Protein AF-A0A813EGI5-F1 (afdb_monomer)

Nearest PDB structures (foldseek):
  3bw6-assembly1_A  TM=6.757E-01  e=5.686E-03  Saccharomyces cerevisiae
  3kyq-assembly1_A  TM=6.757E-01  e=5.686E-03  Rattus norvegicus
  7f8m-assembly3_F  TM=5.489E-01  e=3.783E-03  Candidatus Thorarchaeota archaeon SMTZ1-45
  6j74-assembly1_C  TM=6.033E-01  e=1.621E-02  Homo sapiens
  5y3a-assembly1_B  TM=4.986E-01  e=7.799E-02  Homo sapiens

Radius of gyration: 18.9 Å; Cα contacts (8 Å, |Δi|>4): 254; chains: 1; bounding box: 54×44×42 Å

Organism: Polarella glacialis (NCBI:txid89957)

Structure (mmCIF, N/CA/C/O backbone):
data_AF-A0A813EGI5-F1
#
_entry.id   AF-A0A813EGI5-F1
#
loop_
_atom_site.group_PDB
_atom_site.id
_atom_site.type_symbol
_atom_site.label_atom_id
_atom_site.label_alt_id
_atom_site.label_comp_id
_atom_site.label_asym_id
_atom_site.label_entity_id
_atom_site.label_seq_id
_atom_site.pdbx_PDB_ins_code
_atom_site.Cartn_x
_atom_site.Cartn_y
_atom_site.Cartn_z
_atom_site.occupancy
_atom_site.B_iso_or_equiv
_atom_site.auth_seq_id
_atom_site.auth_comp_id
_atom_site.auth_asym_id
_atom_site.auth_atom_id
_atom_site.pdbx_PDB_model_num
ATOM 1 N N . ALA A 1 1 ? 28.626 -18.514 0.055 1.00 43.34 1 ALA A N 1
ATOM 2 C CA . ALA A 1 1 ? 27.886 -17.264 -0.204 1.00 43.34 1 ALA A CA 1
ATOM 3 C C . ALA A 1 1 ? 28.792 -16.260 -0.932 1.00 43.34 1 ALA A C 1
ATOM 5 O O . ALA A 1 1 ? 29.051 -15.196 -0.397 1.00 43.34 1 ALA A O 1
ATOM 6 N N . SER A 1 2 ? 29.312 -16.630 -2.115 1.00 41.38 2 SER A N 1
ATOM 7 C CA . SER A 1 2 ? 30.273 -15.810 -2.892 1.00 41.38 2 SER A CA 1
ATOM 8 C C . SER A 1 2 ? 29.750 -15.455 -4.291 1.00 41.38 2 SER A C 1
ATOM 10 O O . SER A 1 2 ? 29.970 -14.349 -4.748 1.00 41.38 2 SER A O 1
ATOM 12 N N . ALA A 1 3 ? 28.938 -16.324 -4.907 1.00 40.94 3 ALA A N 1
ATOM 13 C CA . ALA A 1 3 ? 28.498 -16.155 -6.297 1.00 40.94 3 ALA A CA 1
ATOM 14 C C . ALA A 1 3 ? 27.645 -14.897 -6.572 1.00 40.94 3 ALA A C 1
ATOM 16 O O . ALA A 1 3 ? 27.717 -14.336 -7.654 1.00 40.94 3 ALA A O 1
ATOM 17 N N . ALA A 1 4 ? 26.870 -14.419 -5.591 1.00 39.50 4 ALA A N 1
ATOM 18 C CA . ALA A 1 4 ? 26.041 -13.221 -5.761 1.00 39.50 4 ALA A CA 1
ATOM 19 C C . ALA A 1 4 ? 26.853 -11.911 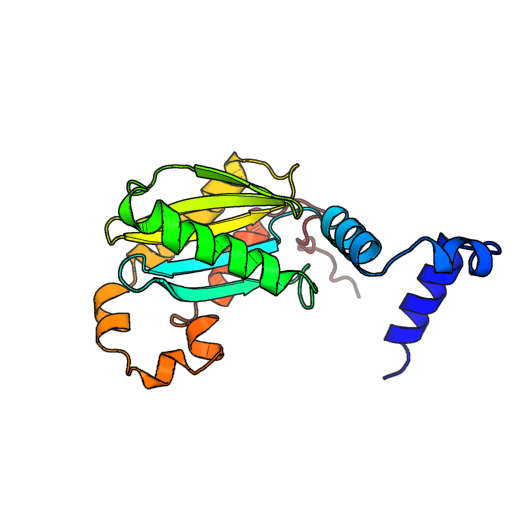-5.742 1.00 39.50 4 ALA A C 1
ATOM 21 O O . ALA A 1 4 ? 26.376 -10.894 -6.231 1.00 39.50 4 ALA A O 1
ATOM 22 N N . PHE A 1 5 ? 28.058 -11.925 -5.162 1.00 38.66 5 PHE A N 1
ATOM 23 C CA . PHE A 1 5 ? 28.966 -10.777 -5.203 1.00 38.66 5 PHE A CA 1
ATOM 24 C C . PHE A 1 5 ? 29.768 -10.767 -6.508 1.00 38.66 5 PHE A C 1
ATOM 26 O O . PHE A 1 5 ? 29.942 -9.699 -7.086 1.00 38.66 5 PHE A O 1
ATOM 33 N N . ASP A 1 6 ? 30.134 -11.950 -7.011 1.00 40.53 6 ASP A N 1
ATOM 34 C CA . ASP A 1 6 ? 30.841 -12.115 -8.285 1.00 40.53 6 ASP A CA 1
ATOM 35 C C . ASP A 1 6 ? 29.974 -11.647 -9.478 1.00 40.53 6 ASP A C 1
ATOM 37 O O . ASP A 1 6 ? 30.458 -10.934 -10.351 1.00 40.53 6 ASP A O 1
ATOM 41 N N . GLU A 1 7 ? 28.662 -11.933 -9.475 1.00 52.59 7 GLU A N 1
ATOM 42 C CA . GLU A 1 7 ? 27.731 -11.465 -10.525 1.00 52.59 7 GLU A CA 1
ATOM 43 C C . GLU A 1 7 ? 27.528 -9.939 -10.532 1.00 52.59 7 GLU A C 1
ATOM 45 O O . GLU A 1 7 ? 27.313 -9.335 -11.585 1.00 52.59 7 GLU A O 1
ATOM 50 N N . ILE A 1 8 ? 27.606 -9.294 -9.364 1.00 48.12 8 ILE A N 1
ATOM 51 C CA . ILE A 1 8 ? 27.521 -7.830 -9.252 1.00 48.12 8 ILE A CA 1
ATOM 52 C C . ILE A 1 8 ? 28.834 -7.191 -9.719 1.00 48.12 8 ILE A C 1
ATOM 54 O O . ILE A 1 8 ? 28.810 -6.142 -10.365 1.00 48.12 8 ILE A O 1
ATOM 58 N N . GLU A 1 9 ? 29.971 -7.815 -9.413 1.00 47.50 9 GLU A N 1
ATOM 59 C CA . GLU A 1 9 ? 31.294 -7.324 -9.795 1.00 47.50 9 GLU A CA 1
ATOM 60 C C . GLU A 1 9 ? 31.533 -7.450 -11.310 1.00 47.50 9 GLU A C 1
ATOM 62 O O . GLU A 1 9 ? 31.992 -6.483 -11.926 1.00 47.50 9 GLU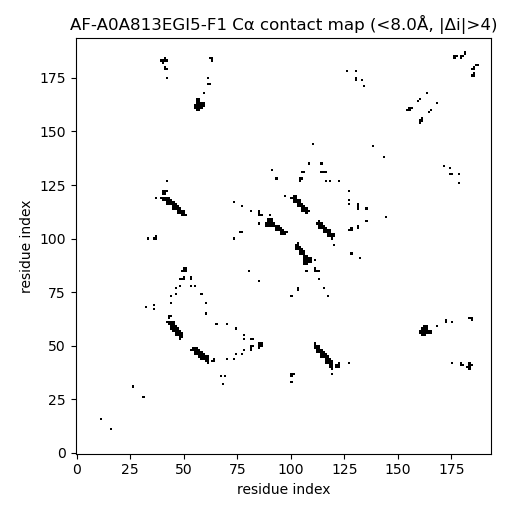 A O 1
ATOM 67 N N . ASP A 1 10 ? 31.101 -8.554 -11.930 1.00 51.28 10 ASP A N 1
ATOM 68 C CA . ASP A 1 10 ? 31.132 -8.743 -13.388 1.00 51.28 10 ASP A CA 1
ATOM 69 C C . ASP A 1 10 ? 30.218 -7.745 -14.116 1.00 51.28 10 ASP A C 1
ATOM 71 O O . ASP A 1 10 ? 30.629 -7.136 -15.106 1.00 51.28 10 ASP A O 1
ATOM 75 N N . TRP A 1 11 ? 29.016 -7.475 -13.590 1.00 57.94 11 TRP A N 1
ATOM 76 C CA . TRP A 1 11 ? 28.129 -6.456 -14.162 1.00 57.94 11 TRP A CA 1
ATOM 77 C C . TRP A 1 11 ? 28.710 -5.038 -14.040 1.00 57.94 11 TRP A C 1
ATOM 79 O O . TRP A 1 11 ? 28.604 -4.229 -14.965 1.00 57.94 11 TRP A O 1
ATOM 89 N N . MET A 1 12 ? 29.369 -4.713 -12.922 1.00 45.00 12 MET A N 1
ATOM 90 C CA . MET A 1 12 ? 30.030 -3.414 -12.756 1.00 45.00 12 MET A CA 1
ATOM 91 C C . MET A 1 12 ? 31.242 -3.242 -13.682 1.00 45.00 12 MET A C 1
ATOM 93 O O . MET A 1 12 ? 31.475 -2.137 -14.178 1.00 45.00 12 MET A O 1
ATOM 97 N N . LEU A 1 13 ? 31.992 -4.313 -13.947 1.00 55.41 13 LEU A N 1
ATOM 98 C CA . LEU A 1 13 ? 33.079 -4.328 -14.930 1.00 55.41 13 LEU A CA 1
ATOM 99 C C . LEU A 1 13 ? 32.556 -4.135 -16.360 1.00 55.41 13 LEU A C 1
ATOM 101 O O . LEU A 1 13 ? 33.142 -3.365 -17.124 1.00 55.41 13 LEU A O 1
ATOM 105 N N . GLU A 1 14 ? 31.428 -4.764 -16.694 1.00 58.97 14 GLU A N 1
ATOM 106 C CA . GLU A 1 14 ? 30.797 -4.680 -18.014 1.00 58.97 14 GLU A CA 1
ATOM 107 C C . GLU A 1 14 ? 30.205 -3.285 -18.301 1.00 58.97 14 GLU A C 1
ATOM 109 O O . GLU A 1 14 ? 30.308 -2.781 -19.420 1.00 58.97 14 GLU A O 1
ATOM 114 N N . VAL A 1 15 ? 29.632 -2.619 -17.290 1.00 54.69 15 VAL A N 1
ATOM 115 C CA . VAL A 1 15 ? 28.983 -1.304 -17.451 1.00 54.69 15 VAL A CA 1
ATOM 116 C C . VAL A 1 15 ? 29.973 -0.133 -17.430 1.00 54.69 15 VAL A C 1
ATOM 118 O O . VAL A 1 15 ? 29.728 0.873 -18.101 1.00 54.69 15 VAL A O 1
ATOM 121 N N . PHE A 1 16 ? 31.077 -0.226 -16.678 1.00 51.41 16 PHE A N 1
ATOM 122 C CA . PHE A 1 16 ? 31.948 0.933 -16.422 1.00 51.41 16 PHE A CA 1
ATOM 123 C C . PHE A 1 16 ? 33.372 0.840 -16.993 1.00 51.41 16 PHE A C 1
ATOM 125 O O . PHE A 1 16 ? 34.026 1.883 -17.092 1.00 51.41 16 PHE A O 1
ATOM 132 N N . GLY A 1 17 ? 33.838 -0.338 -17.432 1.00 61.91 17 GLY A N 1
ATOM 133 C CA . GLY A 1 17 ? 35.121 -0.514 -18.132 1.00 61.91 17 GLY A CA 1
ATOM 134 C C . GLY A 1 17 ? 36.329 0.208 -17.500 1.00 61.91 17 GLY A C 1
ATOM 135 O O . GLY A 1 17 ? 36.356 0.508 -16.305 1.00 61.91 17 GLY A O 1
ATOM 136 N N . GLU A 1 18 ? 37.342 0.534 -18.314 1.00 50.81 18 GLU A N 1
ATOM 137 C CA . GLU A 1 18 ? 38.615 1.167 -17.895 1.00 50.81 18 GLU A CA 1
ATOM 138 C C . GLU A 1 18 ? 38.476 2.578 -17.268 1.00 50.81 18 GLU A C 1
ATOM 140 O O . GLU A 1 18 ? 39.468 3.164 -16.840 1.00 50.81 18 GLU A O 1
ATOM 145 N N . ASN A 1 19 ? 37.259 3.125 -17.153 1.00 51.12 19 ASN A N 1
ATOM 146 C CA . ASN A 1 19 ? 36.987 4.444 -16.563 1.00 51.12 19 ASN A CA 1
ATOM 147 C C . ASN A 1 19 ? 36.486 4.390 -15.108 1.00 51.12 19 ASN A C 1
ATOM 149 O O . ASN A 1 19 ? 36.085 5.421 -14.556 1.00 51.12 19 ASN A O 1
ATOM 153 N N . ARG A 1 20 ? 36.532 3.213 -14.467 1.00 50.22 20 ARG A N 1
ATOM 154 C CA . ARG A 1 20 ? 36.096 2.986 -13.077 1.00 50.22 20 ARG A CA 1
ATOM 155 C C . ARG A 1 20 ? 36.661 4.016 -12.093 1.00 50.22 20 ARG A C 1
ATOM 157 O O . ARG A 1 20 ? 35.912 4.612 -11.321 1.00 50.22 20 ARG A O 1
ATOM 164 N N . ASP A 1 21 ? 37.963 4.280 -12.174 1.00 51.72 21 ASP A N 1
ATOM 165 C CA . ASP A 1 21 ? 38.672 5.134 -11.212 1.00 51.72 21 ASP A CA 1
ATOM 166 C C . ASP A 1 21 ? 38.433 6.641 -11.441 1.00 51.72 21 ASP A C 1
ATOM 168 O O . ASP A 1 21 ? 38.655 7.448 -10.539 1.00 51.72 21 ASP A O 1
ATOM 172 N N . ALA A 1 22 ? 37.913 7.032 -12.613 1.00 56.19 22 ALA A N 1
ATOM 173 C CA . ALA A 1 22 ? 37.541 8.415 -12.930 1.00 56.19 22 ALA A CA 1
ATOM 174 C C . ALA A 1 22 ? 36.067 8.741 -12.607 1.00 56.19 22 ALA A C 1
ATOM 176 O O . ALA A 1 22 ? 35.733 9.904 -12.365 1.00 56.19 22 ALA A O 1
ATOM 177 N N . LEU A 1 23 ? 35.188 7.729 -12.589 1.00 53.31 23 LEU A N 1
ATOM 178 C CA . LEU A 1 23 ? 33.744 7.876 -12.343 1.00 53.31 23 LEU A CA 1
ATOM 179 C C . LEU A 1 23 ? 33.341 7.647 -10.877 1.00 53.31 23 LEU A C 1
ATOM 181 O O . LEU A 1 23 ? 32.343 8.210 -10.428 1.00 53.31 23 LEU A O 1
ATOM 185 N N . LEU A 1 24 ? 34.133 6.889 -10.111 1.00 47.38 24 LEU A N 1
ATOM 186 C CA . LEU A 1 24 ? 33.906 6.612 -8.684 1.00 47.38 24 LEU A CA 1
ATOM 187 C C . LEU A 1 24 ? 33.731 7.871 -7.804 1.00 47.38 24 LEU A C 1
ATOM 189 O O . LEU A 1 24 ? 32.844 7.866 -6.954 1.00 47.38 24 LEU A O 1
ATOM 193 N N . PRO A 1 25 ? 34.487 8.972 -7.999 1.00 48.66 25 PRO A N 1
ATOM 194 C CA . PRO A 1 25 ? 34.304 10.188 -7.200 1.00 48.66 25 PRO A CA 1
ATOM 195 C C . PRO A 1 25 ? 33.087 11.045 -7.595 1.00 48.66 25 PRO A C 1
ATOM 197 O O . PRO A 1 25 ? 32.752 11.971 -6.863 1.00 48.66 25 PRO A O 1
ATOM 200 N N . GLN A 1 26 ? 32.448 10.783 -8.746 1.00 50.19 26 GLN A N 1
ATOM 201 C CA . GLN A 1 26 ? 31.286 11.548 -9.242 1.00 50.19 26 GLN A CA 1
ATOM 202 C C . GLN A 1 26 ? 29.941 10.881 -8.914 1.00 50.19 26 GLN A C 1
ATOM 204 O O . GLN A 1 26 ? 28.892 11.498 -9.071 1.00 50.19 26 GLN A O 1
ATOM 209 N N . LEU A 1 27 ? 29.967 9.634 -8.442 1.00 46.12 27 LEU A N 1
ATOM 210 C CA . LEU A 1 27 ? 28.798 8.852 -8.058 1.00 46.12 27 LEU A CA 1
ATOM 211 C C . LEU A 1 27 ? 28.667 8.858 -6.531 1.00 46.12 27 LEU A C 1
ATOM 213 O O . LEU A 1 27 ? 29.002 7.891 -5.849 1.00 46.12 27 LEU A O 1
ATOM 217 N N . CYS A 1 28 ? 28.189 9.973 -5.979 1.00 42.72 28 CYS A N 1
ATOM 218 C CA . CYS A 1 28 ? 27.668 9.986 -4.615 1.00 42.72 28 CYS A CA 1
ATOM 219 C C . CYS A 1 28 ? 26.580 8.903 -4.503 1.00 42.72 28 CYS A C 1
ATOM 221 O O . CYS A 1 28 ? 25.634 8.903 -5.286 1.00 42.72 28 CYS A O 1
ATOM 223 N N . GLY A 1 29 ? 26.707 7.979 -3.542 1.00 48.53 29 GLY A N 1
ATOM 224 C CA . GLY A 1 29 ? 25.856 6.779 -3.446 1.00 48.53 29 GLY A CA 1
ATOM 225 C C . GLY A 1 29 ? 24.343 7.040 -3.485 1.00 48.53 29 GLY A C 1
ATOM 226 O O . GLY A 1 29 ? 23.607 6.235 -4.040 1.00 48.53 29 GLY A O 1
ATOM 227 N N . GLN A 1 30 ? 23.884 8.208 -3.020 1.00 45.94 30 GLN A N 1
ATOM 228 C CA . GLN A 1 30 ? 22.469 8.599 -3.082 1.00 45.94 30 GLN A CA 1
ATOM 229 C C . GLN A 1 30 ? 21.934 8.757 -4.519 1.00 45.94 30 GLN A C 1
ATOM 231 O O . GLN A 1 30 ? 20.806 8.344 -4.789 1.00 45.94 30 GLN A O 1
ATOM 236 N N . ASP A 1 31 ? 22.729 9.292 -5.452 1.00 48.78 31 ASP A N 1
ATOM 237 C CA . ASP A 1 31 ? 22.300 9.517 -6.842 1.00 48.78 31 ASP A CA 1
ATOM 238 C C . ASP A 1 31 ? 22.277 8.214 -7.653 1.00 48.78 31 ASP A C 1
ATOM 240 O O . ASP A 1 31 ? 21.418 8.019 -8.520 1.00 48.78 31 ASP A O 1
ATOM 244 N N . LEU A 1 32 ? 23.190 7.286 -7.345 1.00 49.94 32 LEU A N 1
ATOM 245 C CA . LEU A 1 32 ? 23.206 5.956 -7.951 1.00 49.94 32 LEU A CA 1
ATOM 246 C C . LEU A 1 32 ? 21.973 5.150 -7.514 1.00 49.94 32 LEU A C 1
ATOM 248 O O . LEU A 1 32 ? 21.308 4.541 -8.352 1.00 49.94 32 LEU A O 1
ATOM 252 N N . ASP A 1 33 ? 21.620 5.210 -6.228 1.00 55.19 33 ASP A N 1
ATOM 253 C CA . ASP A 1 33 ? 20.461 4.509 -5.674 1.00 55.19 33 ASP A CA 1
ATOM 254 C C . ASP A 1 33 ? 19.143 5.053 -6.244 1.00 55.19 33 ASP A C 1
ATOM 256 O O . ASP A 1 33 ? 18.240 4.278 -6.575 1.00 55.19 33 ASP A O 1
ATOM 260 N N . LEU A 1 34 ? 19.031 6.377 -6.409 1.00 54.28 34 LEU A N 1
ATOM 261 C CA . LEU A 1 34 ? 17.907 7.030 -7.090 1.00 54.28 34 LEU A CA 1
ATOM 262 C C . LEU A 1 34 ? 17.797 6.569 -8.550 1.00 54.28 34 LEU A C 1
ATOM 264 O O . LEU A 1 34 ? 16.708 6.212 -9.006 1.00 54.28 34 LEU A O 1
ATOM 268 N N . ALA A 1 35 ? 18.915 6.504 -9.277 1.00 52.97 35 ALA A N 1
ATOM 269 C CA . ALA A 1 35 ? 18.939 6.046 -10.663 1.00 52.97 35 ALA A CA 1
ATOM 270 C C . ALA A 1 35 ? 18.567 4.557 -10.800 1.00 52.97 35 ALA A C 1
ATOM 272 O O . ALA A 1 35 ? 17.857 4.181 -11.735 1.00 52.97 35 ALA A O 1
ATOM 273 N N . VAL A 1 36 ? 19.000 3.698 -9.871 1.00 58.81 36 VAL A N 1
ATOM 274 C CA . VAL A 1 36 ? 18.648 2.266 -9.849 1.00 58.81 36 VAL A CA 1
ATOM 275 C C . VAL A 1 36 ? 17.157 2.074 -9.569 1.00 58.81 36 VAL A C 1
ATOM 277 O O . VAL A 1 36 ? 16.495 1.313 -10.281 1.00 58.81 36 VAL A O 1
ATOM 280 N N . ALA A 1 37 ? 16.602 2.804 -8.601 1.00 54.72 37 ALA A N 1
ATOM 281 C CA . ALA A 1 37 ? 15.171 2.784 -8.317 1.00 54.72 37 ALA A CA 1
ATOM 282 C C . ALA A 1 37 ? 14.352 3.300 -9.507 1.00 54.72 37 ALA A C 1
ATOM 284 O O . ALA A 1 37 ? 13.370 2.675 -9.900 1.00 54.72 37 ALA A O 1
ATOM 285 N N . GLN A 1 38 ? 14.786 4.387 -10.154 1.00 54.72 38 GLN A N 1
ATOM 286 C CA . GLN A 1 38 ? 14.155 4.918 -11.367 1.00 54.72 38 GLN A CA 1
ATOM 287 C C . GLN A 1 38 ? 14.212 3.943 -12.554 1.00 54.72 38 GLN A C 1
ATOM 289 O O . GLN A 1 38 ? 13.290 3.933 -13.370 1.00 54.72 38 GLN A O 1
ATOM 294 N N . ARG A 1 39 ? 15.248 3.096 -12.648 1.00 58.81 39 ARG A N 1
ATOM 295 C CA . ARG A 1 39 ? 15.374 2.077 -13.706 1.00 58.81 39 ARG A CA 1
ATOM 296 C C . ARG A 1 39 ? 14.408 0.903 -13.531 1.00 58.81 39 ARG A C 1
ATOM 298 O O . ARG A 1 39 ? 13.986 0.336 -14.539 1.00 58.81 39 ARG A O 1
ATOM 305 N N . ARG A 1 40 ? 14.031 0.545 -12.297 1.00 67.62 40 ARG A N 1
ATOM 306 C CA . ARG A 1 40 ? 13.036 -0.508 -12.032 1.00 67.62 40 ARG A CA 1
ATOM 307 C C . ARG A 1 40 ? 11.616 0.049 -12.226 1.00 67.62 40 ARG A C 1
ATOM 309 O O . ARG A 1 40 ? 11.153 0.931 -11.491 1.00 67.62 40 ARG A O 1
ATOM 316 N N . ARG A 1 41 ? 10.935 -0.448 -13.259 1.00 80.56 41 ARG A N 1
ATOM 317 C CA . ARG A 1 41 ? 9.577 -0.038 -13.652 1.00 80.56 41 ARG A CA 1
ATOM 318 C C . ARG A 1 41 ? 8.518 -0.863 -12.926 1.00 80.56 41 ARG A C 1
ATOM 320 O O . ARG A 1 41 ? 8.802 -1.964 -12.458 1.00 80.56 41 ARG A O 1
ATOM 327 N N . GLY A 1 42 ? 7.317 -0.304 -12.799 1.00 88.50 42 GLY A N 1
ATOM 328 C CA . GLY A 1 42 ? 6.174 -0.993 -12.206 1.00 88.50 42 GLY A CA 1
ATOM 329 C C . GLY A 1 42 ? 5.741 -0.457 -10.845 1.00 88.50 42 GLY A C 1
ATOM 330 O O . GLY A 1 42 ? 6.248 0.550 -10.343 1.00 88.50 42 GLY A O 1
ATOM 331 N N . MET A 1 43 ? 4.777 -1.159 -10.248 1.00 92.12 43 MET A N 1
ATOM 332 C CA . MET A 1 43 ? 4.367 -0.969 -8.855 1.00 92.12 43 MET A CA 1
ATOM 333 C C . MET A 1 43 ? 5.439 -1.525 -7.918 1.00 92.12 43 MET A C 1
ATOM 335 O O . MET A 1 43 ? 5.866 -2.670 -8.075 1.00 92.12 43 MET A O 1
ATOM 339 N N . ARG A 1 44 ? 5.836 -0.721 -6.932 1.00 91.81 44 ARG A N 1
ATOM 340 C CA . ARG A 1 44 ? 6.977 -0.989 -6.048 1.00 91.81 44 ARG A CA 1
ATOM 341 C C . ARG A 1 44 ? 6.555 -1.353 -4.643 1.00 91.81 44 ARG A C 1
ATOM 343 O O . ARG A 1 44 ? 7.028 -2.337 -4.085 1.00 91.81 44 ARG A O 1
ATOM 350 N N . TYR A 1 45 ? 5.642 -0.564 -4.095 1.00 95.12 45 TYR A N 1
ATOM 351 C CA . TY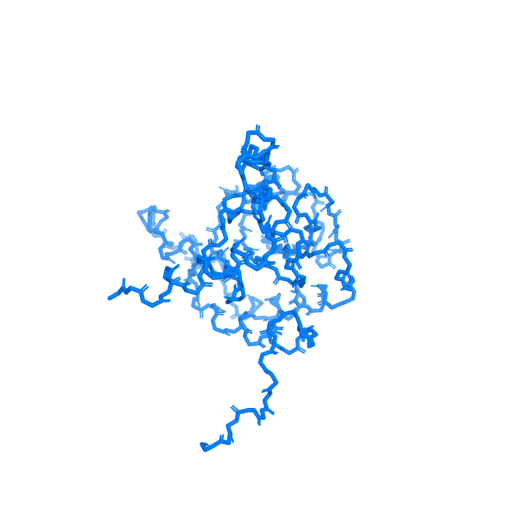R A 1 45 ? 5.295 -0.606 -2.687 1.00 95.12 45 TYR A CA 1
ATOM 352 C C . TYR A 1 45 ? 3.809 -0.331 -2.510 1.00 95.12 45 TYR A C 1
ATOM 354 O O . TYR A 1 45 ? 3.274 0.584 -3.130 1.00 95.12 45 TYR A O 1
ATOM 362 N N . PHE A 1 46 ? 3.151 -1.114 -1.668 1.00 96.69 46 PHE A N 1
ATOM 363 C CA . PHE A 1 46 ? 1.780 -0.897 -1.234 1.00 96.69 46 PHE A CA 1
ATOM 364 C C . PHE A 1 46 ? 1.751 -0.724 0.279 1.00 96.69 46 PHE A C 1
ATOM 366 O O . PHE A 1 46 ? 2.410 -1.468 1.003 1.00 96.69 46 PHE A O 1
ATOM 373 N N . ALA A 1 47 ? 0.938 0.207 0.760 1.00 96.56 47 ALA A N 1
ATOM 374 C CA . ALA A 1 47 ? 0.660 0.333 2.177 1.00 96.56 47 ALA A CA 1
ATOM 375 C C . ALA A 1 47 ? -0.791 0.725 2.435 1.00 96.56 47 ALA A C 1
ATOM 377 O O . ALA A 1 47 ? -1.457 1.347 1.602 1.00 96.56 47 ALA A O 1
ATOM 378 N N . ALA A 1 48 ? -1.259 0.360 3.623 1.00 95.50 48 ALA A N 1
ATOM 379 C CA . ALA A 1 48 ? -2.562 0.741 4.128 1.00 95.50 48 ALA A CA 1
ATOM 380 C C . ALA A 1 48 ? -2.450 1.203 5.580 1.00 95.50 48 ALA A C 1
ATOM 382 O O . ALA A 1 48 ? -1.701 0.635 6.382 1.00 95.50 48 ALA A O 1
ATOM 383 N N . GLY A 1 49 ? -3.196 2.250 5.914 1.00 93.88 49 GLY A N 1
ATOM 384 C CA . GLY A 1 49 ? -3.165 2.846 7.240 1.00 93.88 49 GLY A CA 1
ATOM 385 C C . GLY A 1 49 ? -4.468 3.522 7.618 1.00 93.88 49 GLY A C 1
ATOM 386 O O . GLY A 1 49 ? -5.288 3.872 6.772 1.00 93.88 49 GLY A O 1
ATOM 387 N N . ARG A 1 50 ? -4.664 3.702 8.919 1.00 91.62 50 ARG A N 1
ATOM 388 C CA . ARG A 1 50 ? -5.873 4.281 9.495 1.00 91.62 50 ARG A CA 1
ATOM 389 C C . ARG A 1 50 ? -5.661 5.763 9.785 1.00 91.62 50 ARG A C 1
ATOM 391 O O . ARG A 1 50 ? -4.748 6.137 10.516 1.00 91.62 50 ARG A O 1
ATOM 398 N N . SER A 1 51 ? -6.509 6.620 9.215 1.00 88.62 51 SER A N 1
ATOM 399 C CA . SER A 1 51 ? -6.359 8.082 9.337 1.00 88.62 51 SER A CA 1
ATOM 400 C C . SER A 1 51 ? -6.498 8.585 10.775 1.00 88.62 51 SER A C 1
ATOM 402 O O . SER A 1 51 ? -5.784 9.499 11.181 1.00 88.62 51 SER A O 1
ATOM 404 N N . ARG A 1 52 ? -7.395 7.969 11.558 1.00 87.81 52 ARG A N 1
ATOM 405 C CA . ARG A 1 52 ? -7.743 8.393 12.924 1.00 87.81 52 ARG A CA 1
ATOM 406 C C . ARG A 1 52 ? -6.540 8.427 13.869 1.00 87.81 52 ARG A C 1
ATOM 408 O O . ARG A 1 52 ? -6.440 9.338 14.682 1.00 87.81 52 ARG A O 1
ATOM 415 N N . ASP A 1 53 ? -5.669 7.426 13.795 1.00 87.56 53 ASP A N 1
ATOM 416 C CA . ASP A 1 53 ? -4.499 7.269 14.669 1.0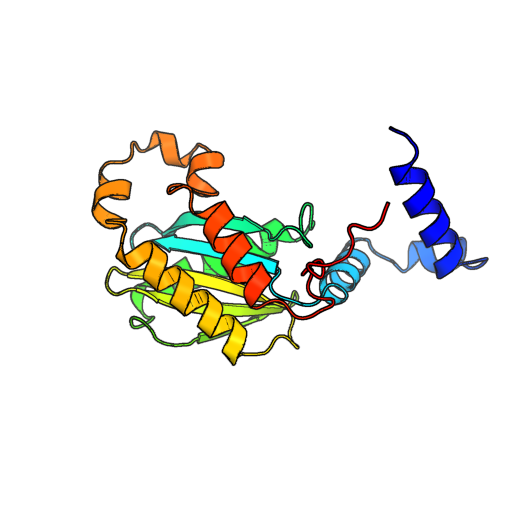0 87.56 53 ASP A CA 1
ATOM 417 C C . ASP A 1 53 ? -3.168 7.255 13.911 1.00 87.56 53 ASP A C 1
ATOM 419 O O . ASP A 1 53 ? -2.120 7.069 14.526 1.00 87.56 53 ASP A O 1
ATOM 423 N N . GLN A 1 54 ? -3.211 7.490 12.598 1.00 88.31 54 GLN A N 1
ATOM 424 C CA . GLN A 1 54 ? -2.048 7.585 11.717 1.00 88.31 54 GLN A CA 1
ATOM 425 C C . GLN A 1 54 ? -1.173 6.325 11.742 1.00 88.31 54 GLN A C 1
ATOM 427 O O . GLN A 1 54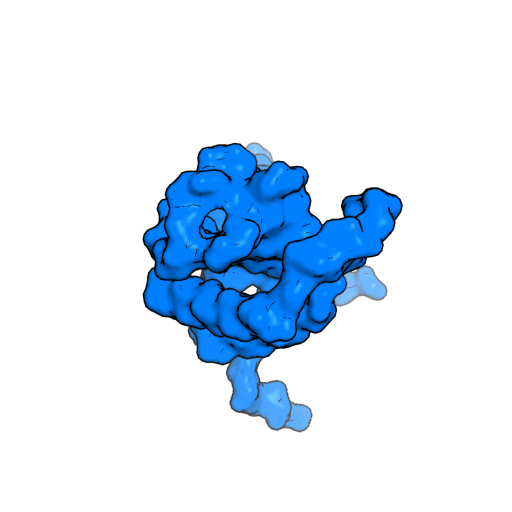 ? 0.041 6.397 11.564 1.00 88.31 54 GLN A O 1
ATOM 432 N N . ARG A 1 55 ? -1.779 5.154 11.972 1.00 89.06 55 ARG A N 1
ATOM 433 C CA . ARG A 1 55 ? -1.050 3.883 12.033 1.00 89.06 55 ARG A CA 1
ATOM 434 C C . ARG A 1 55 ? -1.201 3.093 10.746 1.00 89.06 55 ARG A C 1
ATOM 436 O O . ARG A 1 55 ? -2.314 2.896 10.262 1.00 89.06 55 ARG A O 1
ATOM 443 N N . MET A 1 56 ? -0.084 2.590 10.229 1.00 92.00 56 MET A N 1
ATOM 444 C CA . MET A 1 56 ? -0.084 1.613 9.142 1.00 92.00 56 MET A CA 1
ATOM 445 C C . MET A 1 56 ? -0.301 0.206 9.682 1.00 92.00 56 MET A C 1
ATOM 447 O O . MET A 1 56 ? 0.327 -0.189 10.664 1.00 92.00 56 MET A O 1
ATOM 451 N N . PHE A 1 57 ? -1.171 -0.538 9.012 1.00 92.69 57 PHE A N 1
ATOM 452 C CA . PHE A 1 57 ? -1.481 -1.938 9.310 1.00 92.69 57 PHE A CA 1
ATOM 453 C C . PHE A 1 57 ? -1.119 -2.877 8.149 1.00 92.69 57 PHE A C 1
ATOM 455 O O . PHE A 1 57 ? -1.288 -4.090 8.257 1.00 92.69 57 PHE A O 1
ATOM 462 N N . ALA A 1 58 ? -0.634 -2.328 7.032 1.00 94.31 58 ALA A N 1
ATOM 463 C CA . ALA A 1 58 ? 0.005 -3.090 5.972 1.00 94.31 58 ALA A CA 1
ATOM 464 C C . ALA A 1 58 ? 1.107 -2.260 5.307 1.00 94.31 58 ALA A C 1
ATOM 466 O O . ALA A 1 58 ? 0.907 -1.081 5.008 1.00 94.31 58 ALA A O 1
ATOM 467 N N . SER A 1 59 ? 2.243 -2.899 5.036 1.00 94.25 59 SER A N 1
ATOM 468 C CA . SER A 1 59 ? 3.401 -2.333 4.342 1.00 94.25 59 SER A CA 1
ATOM 469 C C . SER A 1 59 ? 4.100 -3.446 3.560 1.00 94.25 59 SER A C 1
ATOM 471 O O . SER A 1 59 ? 4.769 -4.324 4.115 1.00 94.25 59 SER A O 1
ATOM 473 N N . ILE A 1 60 ? 3.907 -3.444 2.245 1.00 93.75 60 ILE A N 1
ATOM 474 C CA . ILE A 1 60 ? 4.291 -4.529 1.349 1.00 93.75 60 ILE A CA 1
ATOM 475 C C . ILE A 1 60 ? 5.155 -3.966 0.227 1.00 93.75 60 ILE A C 1
ATOM 477 O O . ILE A 1 60 ? 4.677 -3.293 -0.683 1.00 93.75 60 ILE A O 1
ATOM 481 N N . LEU A 1 61 ? 6.439 -4.305 0.274 1.00 91.88 61 LEU A N 1
ATOM 482 C CA . LEU A 1 61 ? 7.361 -4.145 -0.840 1.00 91.88 61 LEU A CA 1
ATOM 483 C C . LEU A 1 61 ? 7.187 -5.327 -1.801 1.00 91.88 61 LEU A C 1
ATOM 485 O O . LEU A 1 61 ? 7.259 -6.488 -1.382 1.00 91.88 61 LEU A O 1
ATOM 489 N N . PHE A 1 62 ? 6.911 -5.050 -3.076 1.00 90.12 62 PHE A N 1
ATOM 490 C CA . PHE A 1 62 ? 6.677 -6.110 -4.054 1.00 90.12 62 PHE A CA 1
ATOM 491 C C . PHE A 1 62 ? 7.973 -6.866 -4.382 1.00 90.12 62 PHE A C 1
ATOM 493 O O . PHE A 1 62 ? 9.052 -6.279 -4.319 1.00 90.12 62 PHE A O 1
ATOM 500 N N . PRO A 1 63 ? 7.896 -8.157 -4.765 1.00 83.56 63 PRO A N 1
ATOM 501 C CA . PRO A 1 63 ? 9.067 -9.028 -4.903 1.00 83.56 63 PRO A CA 1
ATOM 502 C C . PRO A 1 63 ? 10.223 -8.478 -5.754 1.00 83.56 63 PRO A C 1
ATOM 504 O O . PRO A 1 63 ? 11.377 -8.665 -5.383 1.00 83.56 63 PRO A O 1
ATOM 507 N N . LEU A 1 64 ? 9.946 -7.756 -6.848 1.00 78.50 64 LEU A N 1
ATOM 508 C CA . LEU A 1 64 ? 10.986 -7.147 -7.703 1.00 78.50 64 LEU A CA 1
ATOM 509 C C . LEU A 1 64 ? 11.815 -6.067 -6.973 1.00 78.50 64 LEU A C 1
ATOM 511 O O . LEU A 1 64 ? 12.942 -5.742 -7.355 1.00 78.50 64 LEU A O 1
ATOM 515 N N . PHE A 1 65 ? 11.245 -5.497 -5.920 1.00 82.69 65 PHE 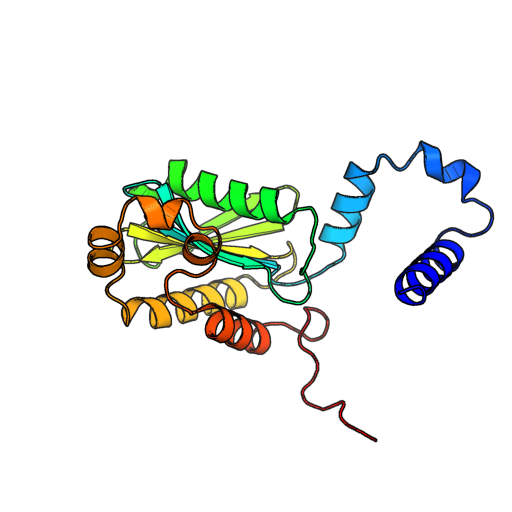A N 1
ATOM 516 C CA . PHE A 1 65 ? 11.813 -4.410 -5.140 1.00 82.69 65 PHE A CA 1
ATOM 517 C C . PHE A 1 65 ? 12.272 -4.888 -3.766 1.00 82.69 65 PHE A C 1
ATOM 519 O O . PHE A 1 65 ? 12.604 -4.063 -2.933 1.00 82.69 65 PHE A O 1
ATOM 526 N N . HIS A 1 66 ? 12.321 -6.197 -3.500 1.00 80.19 66 HIS A N 1
ATOM 527 C CA . HIS A 1 66 ? 12.818 -6.685 -2.217 1.00 80.19 66 HIS A CA 1
ATOM 528 C C . HIS A 1 66 ? 14.250 -6.183 -1.965 1.00 80.19 66 HIS A C 1
ATOM 530 O O . HIS A 1 66 ? 15.117 -6.309 -2.831 1.00 80.19 66 HIS A O 1
ATOM 536 N N . GLY A 1 67 ? 14.485 -5.599 -0.787 1.00 78.19 67 GLY A N 1
ATOM 537 C CA . GLY A 1 67 ? 15.764 -4.970 -0.450 1.00 78.19 67 GLY A CA 1
ATOM 538 C C . GLY A 1 67 ? 16.007 -3.616 -1.123 1.00 78.19 67 GLY A C 1
ATOM 539 O O . GLY A 1 67 ? 17.145 -3.156 -1.126 1.00 78.19 67 GLY A O 1
ATOM 540 N N . ASP A 1 68 ? 14.981 -2.982 -1.703 1.00 82.25 68 ASP A N 1
ATOM 541 C CA . ASP A 1 68 ? 15.083 -1.613 -2.212 1.00 82.25 68 ASP A CA 1
ATOM 542 C C . ASP A 1 68 ? 15.465 -0.662 -1.055 1.00 82.25 68 ASP A C 1
ATOM 544 O O . ASP A 1 68 ? 14.722 -0.577 -0.068 1.00 82.25 68 ASP A O 1
ATOM 548 N N . PRO A 1 69 ? 16.606 0.055 -1.143 1.00 84.00 69 PRO A N 1
ATOM 549 C CA . PRO A 1 69 ? 17.059 0.958 -0.084 1.00 84.00 69 PRO A CA 1
ATOM 550 C C . PRO A 1 69 ? 16.068 2.099 0.184 1.00 84.00 69 PRO A C 1
ATOM 552 O O . PRO A 1 69 ? 16.107 2.717 1.249 1.00 84.00 69 PRO A O 1
ATOM 555 N N . HIS A 1 70 ? 15.147 2.355 -0.749 1.00 87.19 70 HIS A N 1
ATOM 556 C CA . HIS A 1 70 ? 14.143 3.407 -0.653 1.00 87.19 70 HIS A CA 1
ATOM 557 C C . HIS A 1 70 ? 12.821 2.956 -0.030 1.00 87.19 70 HIS A C 1
ATOM 559 O O . HIS A 1 70 ? 11.885 3.755 0.004 1.00 87.19 70 HIS A O 1
ATOM 565 N N . GLU A 1 71 ? 12.711 1.726 0.495 1.00 89.50 71 GLU A N 1
ATOM 566 C CA . GLU A 1 71 ? 11.479 1.259 1.160 1.00 89.50 71 GLU A CA 1
ATOM 567 C C . GLU A 1 71 ? 11.000 2.258 2.220 1.00 89.50 71 GLU A C 1
ATOM 569 O O . GLU A 1 71 ? 9.814 2.586 2.300 1.00 89.50 71 GLU A O 1
ATOM 574 N N . ARG A 1 72 ? 11.942 2.795 2.998 1.00 91.00 72 ARG A N 1
ATOM 575 C CA . ARG A 1 72 ? 11.653 3.805 4.012 1.00 91.00 72 ARG A CA 1
ATOM 576 C C . ARG A 1 72 ? 11.028 5.063 3.408 1.00 91.00 72 ARG A C 1
ATOM 578 O O . ARG A 1 72 ? 10.056 5.565 3.956 1.00 91.00 72 ARG A O 1
ATOM 585 N N . ASN A 1 73 ? 11.528 5.531 2.272 1.00 91.44 73 ASN A N 1
ATOM 586 C CA . ASN A 1 73 ? 11.025 6.738 1.619 1.00 91.44 73 ASN A CA 1
ATOM 587 C C . ASN A 1 73 ? 9.624 6.503 1.028 1.00 91.44 73 ASN A C 1
ATOM 589 O O . ASN A 1 73 ? 8.773 7.388 1.079 1.00 91.44 73 ASN A O 1
ATOM 593 N N . TYR A 1 74 ? 9.353 5.302 0.499 1.00 93.25 74 TYR A N 1
ATOM 594 C CA . TYR A 1 74 ? 8.004 4.920 0.061 1.00 93.25 74 TYR A CA 1
ATOM 595 C C . TYR A 1 74 ? 7.017 4.913 1.229 1.00 93.25 74 TYR A C 1
ATOM 597 O O . TYR A 1 74 ? 5.906 5.430 1.107 1.00 93.25 74 TYR A O 1
ATOM 605 N N . ARG A 1 75 ? 7.440 4.349 2.362 1.00 93.00 75 ARG A N 1
ATOM 606 C CA . ARG A 1 75 ? 6.673 4.305 3.606 1.00 93.00 75 ARG A CA 1
ATOM 607 C C . ARG A 1 75 ? 6.376 5.713 4.128 1.00 93.00 75 ARG A C 1
ATOM 609 O O . ARG A 1 75 ? 5.214 6.031 4.358 1.00 93.00 75 ARG A O 1
ATOM 616 N N . GLU A 1 76 ? 7.393 6.567 4.225 1.00 92.56 76 GLU A N 1
ATOM 617 C CA . GLU A 1 76 ? 7.264 7.965 4.663 1.00 92.56 76 GLU A CA 1
ATOM 618 C C . GLU A 1 76 ? 6.301 8.757 3.759 1.00 92.56 76 GLU A C 1
ATOM 620 O O . GLU A 1 76 ? 5.443 9.479 4.261 1.00 92.56 76 GLU A O 1
ATOM 625 N N . ALA A 1 77 ? 6.341 8.550 2.436 1.00 91.94 77 ALA A N 1
ATOM 626 C CA . ALA A 1 77 ? 5.390 9.180 1.516 1.00 91.94 77 ALA A CA 1
ATOM 627 C C . ALA A 1 77 ? 3.928 8.784 1.805 1.00 91.94 77 ALA A C 1
ATOM 629 O O . ALA A 1 77 ? 3.019 9.609 1.676 1.00 91.94 77 ALA A O 1
ATOM 630 N N . VAL A 1 78 ? 3.681 7.531 2.211 1.00 92.62 78 VAL A N 1
ATOM 631 C CA . VAL A 1 78 ? 2.337 7.074 2.597 1.00 92.62 78 VAL A CA 1
ATOM 632 C C . VAL A 1 78 ? 1.934 7.612 3.976 1.00 92.62 78 VAL A C 1
ATOM 634 O O . VAL A 1 78 ? 0.792 8.034 4.166 1.00 92.62 78 VAL A O 1
ATOM 637 N N . GLU A 1 79 ? 2.857 7.654 4.934 1.00 91.88 79 GLU A N 1
ATOM 638 C CA . GLU A 1 79 ? 2.621 8.264 6.249 1.00 91.88 79 GLU A CA 1
ATOM 639 C C . GLU A 1 79 ? 2.272 9.757 6.126 1.00 91.88 79 GLU A C 1
ATOM 641 O O . GLU A 1 79 ? 1.362 10.245 6.802 1.00 91.88 79 GLU A O 1
ATOM 646 N N . ASP A 1 80 ? 2.915 10.477 5.207 1.00 90.31 80 ASP A N 1
ATOM 647 C CA . ASP A 1 80 ? 2.628 11.886 4.953 1.00 90.31 80 ASP A CA 1
ATOM 648 C C . ASP A 1 80 ? 1.216 12.115 4.408 1.00 90.31 80 ASP A C 1
ATOM 650 O O . ASP A 1 80 ? 0.510 13.000 4.905 1.00 90.31 80 ASP A O 1
ATOM 654 N N . ILE A 1 81 ? 0.744 11.304 3.450 1.00 90.44 81 ILE A N 1
ATOM 655 C CA . ILE A 1 81 ? -0.653 11.422 2.998 1.00 90.44 81 ILE A CA 1
ATOM 656 C C . ILE A 1 81 ? -1.624 11.068 4.125 1.00 90.44 81 ILE A C 1
ATOM 658 O O . ILE A 1 81 ? -2.665 11.711 4.253 1.00 90.44 81 ILE A O 1
ATOM 662 N N . LEU A 1 82 ? -1.286 10.089 4.968 1.00 89.25 82 LEU A N 1
ATOM 663 C CA . LEU A 1 82 ? -2.121 9.674 6.090 1.00 89.25 82 LEU A CA 1
ATOM 664 C C . LEU A 1 82 ? -2.281 10.818 7.096 1.00 89.25 82 LEU A C 1
ATOM 666 O O . LEU A 1 82 ? -3.389 11.091 7.555 1.00 89.25 82 LEU A O 1
ATOM 670 N N . ARG A 1 83 ? -1.184 11.528 7.371 1.00 87.44 83 ARG A N 1
ATOM 671 C CA . ARG A 1 83 ? -1.122 12.674 8.279 1.00 87.44 83 ARG A CA 1
ATOM 672 C C . ARG A 1 83 ? -1.817 13.917 7.727 1.00 87.44 83 ARG A C 1
ATOM 674 O O . ARG A 1 83 ? -2.515 14.599 8.472 1.00 87.44 83 ARG A O 1
ATOM 681 N N . VAL A 1 84 ? -1.607 14.237 6.450 1.00 86.06 84 VAL A N 1
ATOM 682 C CA . VAL A 1 84 ? -2.068 15.502 5.848 1.00 86.06 84 VAL A CA 1
ATOM 683 C C . VAL A 1 84 ? -3.476 15.383 5.271 1.00 86.06 84 VAL A C 1
ATOM 685 O O . VAL A 1 84 ? -4.287 16.293 5.424 1.00 86.06 84 VAL A O 1
ATOM 688 N N . ALA A 1 85 ? -3.771 14.274 4.597 1.00 81.12 85 ALA A N 1
ATOM 689 C CA . ALA A 1 85 ? -4.976 14.106 3.793 1.00 81.12 85 ALA A CA 1
ATOM 690 C C . ALA A 1 85 ? -5.938 13.042 4.346 1.00 81.12 85 ALA A C 1
ATOM 692 O O . ALA A 1 85 ? -7.059 12.934 3.849 1.00 81.12 85 ALA A O 1
ATOM 693 N N . GLY A 1 86 ? -5.556 12.297 5.391 1.00 79.38 86 GLY A N 1
ATOM 694 C CA . GLY A 1 86 ? -6.324 11.154 5.898 1.00 79.38 86 GLY A CA 1
ATOM 695 C C . GLY A 1 86 ? -7.786 11.453 6.247 1.00 79.38 86 GLY A C 1
ATOM 696 O O . GLY A 1 86 ? -8.641 10.599 6.045 1.00 79.38 86 GLY A O 1
ATOM 697 N N . SER A 1 87 ? -8.096 12.665 6.715 1.00 80.69 87 SER A N 1
ATOM 698 C CA . SER A 1 87 ? -9.466 13.098 7.043 1.00 80.69 87 SER A CA 1
ATOM 699 C C . SER A 1 87 ? -10.199 13.812 5.900 1.00 80.69 87 SER A C 1
ATOM 701 O O . SER A 1 87 ? -11.386 14.103 6.020 1.00 80.69 87 SER A O 1
ATOM 703 N N . SER A 1 88 ? -9.499 14.133 4.810 1.00 84.62 88 SER A N 1
ATOM 704 C CA . SER A 1 88 ? -10.012 14.967 3.711 1.00 84.62 88 SER A CA 1
ATOM 705 C C . SER A 1 88 ? -10.284 14.178 2.428 1.00 84.62 88 SER A C 1
ATOM 707 O O . SER A 1 88 ? -11.026 14.642 1.562 1.00 84.62 88 SER A O 1
ATOM 709 N N . VAL A 1 89 ? -9.696 12.988 2.287 1.00 87.88 89 VAL A N 1
ATOM 710 C CA . VAL A 1 89 ? -9.885 12.121 1.119 1.00 87.88 89 VAL A CA 1
ATOM 711 C C . VAL A 1 89 ? -11.232 11.410 1.214 1.00 87.88 89 VAL A C 1
ATOM 713 O O . VAL A 1 89 ? -11.461 10.592 2.106 1.00 87.88 89 VAL A O 1
ATOM 716 N N . GLN A 1 90 ? -12.122 11.702 0.266 1.00 90.44 90 GLN A N 1
ATOM 717 C CA . GLN A 1 90 ? -13.419 11.036 0.179 1.00 90.44 90 GLN A CA 1
ATOM 718 C C . GLN A 1 90 ? -13.271 9.558 -0.234 1.00 90.44 90 GLN A C 1
ATOM 720 O O . GLN A 1 90 ? -12.402 9.241 -1.054 1.00 90.44 90 GLN A O 1
ATOM 725 N N . PRO A 1 91 ? -14.146 8.662 0.256 1.00 91.00 91 PRO A N 1
ATOM 726 C CA . PRO A 1 91 ? -14.091 7.240 -0.075 1.00 91.00 91 PRO A CA 1
ATOM 727 C C . PRO A 1 91 ? -14.115 6.979 -1.583 1.00 91.00 91 PRO A C 1
ATOM 729 O O . PRO A 1 91 ? -14.879 7.609 -2.316 1.00 91.00 91 PRO A O 1
ATOM 732 N N . LYS A 1 92 ? -13.302 6.020 -2.041 1.00 89.50 92 LYS A N 1
ATOM 733 C CA . LYS A 1 92 ? -13.212 5.562 -3.443 1.00 89.50 92 LYS A CA 1
ATOM 734 C C . LYS A 1 92 ? -12.872 6.670 -4.451 1.00 89.50 92 LYS A C 1
ATOM 736 O O . LYS A 1 92 ? -13.125 6.528 -5.648 1.00 89.50 92 LYS A O 1
ATOM 741 N N . THR A 1 93 ? -12.291 7.777 -3.988 1.00 92.56 93 THR A N 1
ATOM 742 C CA . THR A 1 93 ? -11.786 8.832 -4.870 1.00 92.56 93 THR A CA 1
ATOM 743 C C . THR A 1 93 ? -10.330 8.587 -5.250 1.00 92.56 93 THR A C 1
ATOM 745 O O . THR A 1 93 ? -9.536 8.054 -4.480 1.00 92.56 93 THR A O 1
ATOM 748 N N . ARG A 1 94 ? -9.985 8.956 -6.485 1.00 94.75 94 ARG A N 1
ATOM 749 C CA . ARG A 1 94 ? -8.699 8.638 -7.107 1.00 94.75 94 ARG A CA 1
ATOM 750 C C . ARG A 1 94 ? -7.740 9.818 -6.997 1.00 94.75 94 ARG A C 1
ATOM 752 O O . ARG A 1 94 ? -7.960 10.834 -7.655 1.00 94.75 94 ARG A O 1
ATOM 759 N N . HIS A 1 95 ? -6.659 9.663 -6.235 1.00 93.56 95 HIS A N 1
ATOM 760 C CA . HIS A 1 95 ? -5.646 10.705 -6.043 1.00 93.56 95 HIS A CA 1
ATOM 761 C C . HIS A 1 95 ? -4.251 10.234 -6.435 1.00 93.56 95 HIS A C 1
ATOM 763 O O . HIS A 1 95 ? -3.936 9.047 -6.360 1.00 93.56 95 HIS A O 1
ATOM 769 N N . LYS A 1 96 ? -3.404 11.177 -6.853 1.00 94.50 96 LYS A N 1
ATOM 770 C CA . LYS A 1 96 ? -1.996 10.908 -7.147 1.00 94.50 96 LYS A CA 1
ATOM 771 C C . LYS A 1 96 ? -1.094 12.027 -6.645 1.00 94.50 96 LYS A C 1
ATOM 773 O O . LYS A 1 96 ? -1.464 13.197 -6.731 1.00 94.50 96 LYS A O 1
ATOM 778 N N . LEU A 1 97 ? 0.098 11.659 -6.197 1.00 92.25 97 LEU A N 1
ATOM 779 C CA . LEU A 1 97 ? 1.155 12.568 -5.775 1.00 92.25 97 LEU A CA 1
ATOM 780 C C . LEU A 1 97 ? 2.475 12.124 -6.407 1.00 92.25 97 LEU A C 1
ATOM 782 O O . LEU A 1 97 ? 2.896 10.984 -6.229 1.00 92.25 97 LEU A O 1
ATOM 786 N N . SER A 1 98 ? 3.116 13.015 -7.158 1.00 90.75 98 SER A N 1
ATOM 787 C CA . SER A 1 98 ? 4.451 12.767 -7.706 1.00 90.75 98 SER A CA 1
ATOM 788 C C . SER A 1 98 ? 5.518 13.146 -6.683 1.00 90.75 98 SER A C 1
ATOM 790 O O . SER A 1 98 ? 5.399 14.182 -6.032 1.00 90.75 98 SER A O 1
ATOM 792 N N . PHE A 1 99 ? 6.564 12.334 -6.581 1.00 86.88 99 PHE A N 1
ATOM 793 C CA . PHE A 1 99 ? 7.742 12.574 -5.748 1.00 86.88 99 PHE A CA 1
ATOM 794 C C . PHE A 1 99 ? 8.987 11.968 -6.417 1.00 86.88 99 PHE A C 1
ATOM 796 O O . PHE A 1 99 ? 8.876 11.298 -7.444 1.00 86.88 99 PHE A O 1
ATOM 803 N N . ASP A 1 100 ? 10.172 12.194 -5.852 1.00 83.00 100 ASP A N 1
ATOM 804 C CA . ASP A 1 100 ? 11.456 11.901 -6.518 1.00 83.00 100 ASP A CA 1
ATOM 805 C C . ASP A 1 100 ? 11.632 10.435 -6.933 1.00 83.00 100 ASP A C 1
ATOM 807 O O . ASP A 1 100 ? 12.295 10.128 -7.928 1.00 83.00 100 ASP A O 1
ATOM 811 N N . LEU A 1 101 ? 11.001 9.519 -6.196 1.00 86.50 101 LEU A N 1
ATOM 812 C CA . LEU A 1 101 ? 11.098 8.091 -6.465 1.00 86.50 101 LEU A CA 1
ATOM 813 C C . LEU A 1 101 ? 9.924 7.546 -7.284 1.00 86.50 101 LEU A C 1
ATOM 815 O O . LEU A 1 101 ? 9.953 6.372 -7.639 1.00 86.50 101 LEU A O 1
ATOM 819 N N . GLY A 1 102 ? 8.905 8.336 -7.628 1.00 90.19 102 GLY A N 1
ATOM 820 C CA . GLY A 1 102 ? 7.799 7.857 -8.457 1.00 90.19 102 GLY A CA 1
ATOM 821 C C . GLY A 1 102 ? 6.485 8.598 -8.252 1.00 90.19 102 GLY A C 1
ATOM 822 O O . GLY A 1 102 ? 6.440 9.794 -7.971 1.00 90.19 102 GLY A O 1
ATOM 823 N N . ILE A 1 103 ? 5.384 7.877 -8.439 1.00 94.19 103 ILE A N 1
ATOM 824 C CA . ILE A 1 103 ? 4.032 8.389 -8.228 1.00 94.19 103 ILE A CA 1
ATOM 825 C C . ILE A 1 103 ? 3.352 7.520 -7.176 1.00 94.19 103 ILE A C 1
ATOM 827 O O . ILE A 1 103 ? 3.249 6.304 -7.334 1.00 94.19 103 ILE A O 1
ATOM 831 N N . LEU A 1 104 ? 2.872 8.158 -6.112 1.00 95.94 104 LEU A N 1
ATOM 832 C CA . LEU A 1 104 ? 1.987 7.556 -5.127 1.00 95.94 104 LEU A CA 1
ATOM 833 C C . LEU A 1 104 ? 0.543 7.734 -5.595 1.00 95.94 104 LEU A C 1
ATOM 835 O O . LEU A 1 104 ? 0.040 8.856 -5.658 1.00 95.94 104 LEU A O 1
ATOM 839 N N . PHE A 1 105 ? -0.123 6.633 -5.919 1.00 96.69 105 PHE A N 1
ATOM 840 C CA . PHE A 1 105 ? -1.562 6.584 -6.166 1.00 96.69 105 PHE A CA 1
ATOM 841 C C . PHE A 1 105 ? -2.261 6.184 -4.875 1.00 96.69 105 PHE A C 1
ATOM 843 O O . PHE A 1 105 ? -1.814 5.250 -4.213 1.00 96.69 105 PHE A O 1
ATOM 850 N N . PHE A 1 106 ? -3.346 6.861 -4.510 1.00 96.44 106 PHE A N 1
ATOM 851 C CA . PHE A 1 106 ? -4.033 6.570 -3.257 1.00 96.44 106 PHE A CA 1
ATOM 852 C C . PHE A 1 106 ? -5.540 6.821 -3.308 1.00 96.44 106 PHE A C 1
ATOM 854 O O . PHE A 1 106 ? -6.050 7.568 -4.146 1.00 96.44 106 PHE A O 1
ATOM 861 N N . THR A 1 107 ? -6.239 6.151 -2.396 1.00 95.50 107 THR A N 1
ATOM 862 C CA . THR A 1 107 ? -7.690 6.210 -2.177 1.00 95.50 107 THR A CA 1
ATOM 863 C C . THR A 1 107 ? -7.993 5.956 -0.699 1.00 95.50 107 THR A C 1
ATOM 865 O O . THR A 1 107 ? -7.126 5.493 0.043 1.00 95.50 107 THR A O 1
ATOM 868 N N . SER A 1 108 ? -9.228 6.215 -0.273 1.00 94.25 108 SER A N 1
ATOM 869 C CA . SER A 1 108 ? -9.738 5.806 1.039 1.00 94.25 108 SER A CA 1
ATOM 870 C C . SER A 1 108 ? -10.956 4.886 0.930 1.00 94.25 108 SER A C 1
ATOM 872 O O . SER A 1 108 ? -11.605 4.821 -0.120 1.00 94.25 108 SER A O 1
ATOM 874 N N . ASP A 1 109 ? -11.261 4.163 2.006 1.00 92.19 109 ASP A N 1
ATOM 875 C CA . ASP A 1 109 ? -12.539 3.472 2.195 1.00 92.19 109 ASP A CA 1
ATOM 876 C C . ASP A 1 109 ? -13.553 4.347 2.959 1.00 92.19 109 ASP A C 1
ATOM 878 O O . ASP A 1 109 ? -13.274 5.482 3.349 1.00 92.19 109 ASP A O 1
ATOM 882 N N . ALA A 1 110 ? -14.758 3.813 3.182 1.00 88.81 110 ALA A N 1
ATOM 883 C CA . ALA A 1 110 ? -15.814 4.500 3.930 1.00 88.81 110 ALA A CA 1
ATOM 884 C C . ALA A 1 110 ? -15.508 4.675 5.431 1.00 88.81 110 ALA A C 1
ATOM 886 O O . ALA A 1 110 ? -16.157 5.483 6.093 1.00 88.81 110 ALA A O 1
ATOM 887 N N . HIS A 1 111 ? -14.528 3.943 5.962 1.00 87.12 111 HIS A N 1
ATOM 888 C CA . HIS A 1 111 ? -14.149 3.939 7.375 1.00 87.12 111 HIS A CA 1
ATOM 889 C C . HIS A 1 111 ? -12.951 4.857 7.666 1.00 87.12 111 HIS A C 1
ATOM 891 O O . HIS A 1 111 ? -12.503 4.946 8.810 1.00 87.12 111 HIS A O 1
ATOM 897 N N . GLY A 1 112 ? -12.438 5.560 6.652 1.00 87.00 112 GLY A N 1
ATOM 898 C CA . GLY A 1 112 ? -11.290 6.452 6.785 1.00 87.00 112 GLY A CA 1
ATOM 899 C C . GLY A 1 112 ? -9.946 5.720 6.815 1.00 87.00 112 GLY A C 1
ATOM 900 O O . GLY A 1 112 ? -8.955 6.290 7.281 1.00 87.00 112 GLY A O 1
ATOM 901 N N . ASN A 1 113 ? -9.884 4.478 6.337 1.00 92.56 113 ASN A N 1
ATOM 902 C CA . ASN A 1 113 ? -8.624 3.816 6.029 1.00 92.56 113 ASN A CA 1
ATOM 903 C C . ASN A 1 113 ? -8.137 4.292 4.662 1.00 92.56 113 ASN A C 1
ATOM 905 O O . ASN A 1 113 ? -8.916 4.432 3.720 1.00 92.56 113 ASN A O 1
ATOM 909 N N . MET A 1 114 ? -6.842 4.555 4.561 1.00 94.06 114 MET A N 1
ATOM 910 C CA . MET A 1 114 ? -6.176 5.002 3.348 1.00 94.06 114 MET A CA 1
ATOM 911 C C . MET A 1 114 ? -5.328 3.875 2.780 1.00 94.06 114 MET A C 1
ATOM 913 O O . MET A 1 114 ? -4.673 3.144 3.521 1.00 94.06 114 MET A O 1
ATOM 917 N N . PHE A 1 115 ? -5.322 3.778 1.457 1.00 95.75 115 PHE A N 1
ATOM 918 C CA . PHE A 1 115 ? -4.624 2.754 0.693 1.00 95.75 115 PHE A CA 1
ATOM 919 C C . PHE A 1 115 ? -3.778 3.452 -0.358 1.00 95.75 115 PHE A C 1
ATOM 921 O O . PHE A 1 115 ? -4.297 4.261 -1.130 1.00 95.75 115 PHE A O 1
ATOM 928 N N . GLY A 1 116 ? -2.484 3.150 -0.377 1.00 96.69 116 GLY A N 1
ATOM 929 C CA . GLY A 1 116 ? -1.513 3.772 -1.263 1.00 96.69 116 GLY A CA 1
ATOM 930 C C . GLY A 1 116 ? -0.681 2.733 -1.998 1.00 96.69 116 GLY A C 1
ATOM 931 O O . GLY A 1 116 ? -0.263 1.739 -1.411 1.00 96.69 116 GLY A O 1
ATOM 932 N N . VAL A 1 117 ? -0.415 2.975 -3.279 1.00 97.00 117 VAL A N 1
ATOM 933 C CA . VAL A 1 117 ? 0.554 2.215 -4.070 1.00 97.00 117 VAL A CA 1
ATOM 934 C C . VAL A 1 117 ? 1.532 3.171 -4.745 1.00 97.00 117 VAL A C 1
ATOM 936 O O . VAL A 1 117 ? 1.137 4.111 -5.435 1.00 97.00 117 VAL A O 1
ATOM 939 N N . VAL A 1 118 ? 2.822 2.939 -4.533 1.00 95.50 118 VAL A N 1
ATOM 940 C CA . VAL A 1 118 ? 3.913 3.636 -5.212 1.00 95.50 118 VAL A CA 1
ATOM 941 C C . VAL A 1 118 ? 4.246 2.879 -6.487 1.00 95.50 118 VAL A C 1
ATOM 943 O O . VAL A 1 118 ? 4.488 1.671 -6.451 1.00 95.50 118 VAL A O 1
ATOM 946 N N . ALA A 1 119 ? 4.308 3.591 -7.606 1.00 93.00 119 ALA A N 1
ATOM 947 C CA . ALA A 1 119 ? 4.734 3.040 -8.884 1.00 93.00 119 ALA A CA 1
ATOM 948 C C . ALA A 1 119 ? 5.678 3.990 -9.632 1.00 93.00 119 ALA A C 1
ATOM 950 O O . ALA A 1 119 ? 5.808 5.169 -9.292 1.00 93.00 119 ALA A O 1
ATOM 951 N N . SER A 1 120 ? 6.340 3.473 -10.667 1.00 90.19 120 SER A N 1
ATOM 952 C CA . SER A 1 120 ? 7.138 4.285 -11.586 1.00 90.19 120 SER A CA 1
ATOM 953 C C . SER A 1 120 ? 6.277 5.318 -12.328 1.00 90.19 120 SER A C 1
ATOM 955 O O . SER A 1 120 ? 5.074 5.136 -12.521 1.00 90.19 120 SER A O 1
ATOM 957 N N . GLY A 1 121 ? 6.892 6.422 -12.763 1.00 86.88 121 GLY A N 1
ATOM 958 C CA . GLY A 1 121 ? 6.172 7.528 -13.409 1.00 86.88 121 GLY A CA 1
ATOM 959 C C . GLY A 1 121 ? 5.505 7.176 -14.746 1.00 86.88 121 GLY A C 1
ATOM 960 O O . GLY A 1 121 ? 4.569 7.853 -15.164 1.00 86.88 121 GLY A O 1
ATOM 961 N N . ASP A 1 122 ? 5.965 6.111 -15.402 1.00 85.19 122 ASP A N 1
ATOM 962 C CA . ASP A 1 122 ? 5.416 5.566 -16.646 1.00 85.19 122 ASP A CA 1
ATOM 963 C C . ASP A 1 122 ? 4.356 4.471 -16.425 1.00 85.19 122 ASP A C 1
ATOM 965 O O . ASP A 1 122 ? 3.772 3.965 -17.393 1.00 85.19 122 ASP A O 1
ATOM 969 N N . PHE A 1 123 ? 4.083 4.101 -15.168 1.00 88.81 123 PHE A N 1
ATOM 970 C CA . PHE A 1 123 ? 3.099 3.077 -14.853 1.00 88.81 123 PHE A CA 1
ATOM 971 C C . PHE A 1 123 ? 1.675 3.573 -15.172 1.00 88.81 123 PHE A C 1
ATOM 973 O O . PHE A 1 123 ? 1.300 4.69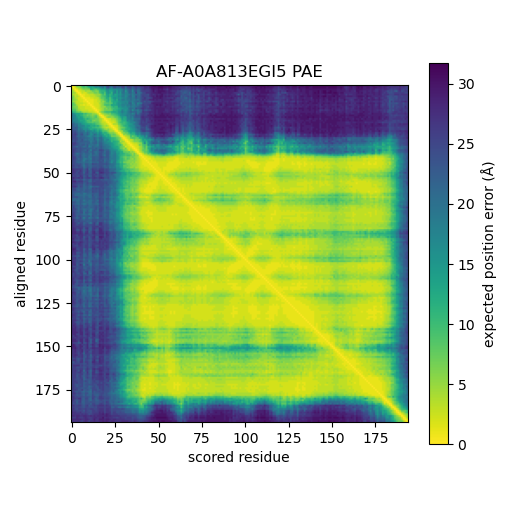2 -14.802 1.00 88.81 123 PHE A O 1
ATOM 980 N N . PRO A 1 124 ? 0.849 2.777 -15.876 1.00 88.94 124 PRO A N 1
ATOM 981 C CA . PRO A 1 124 ? -0.478 3.209 -16.297 1.00 88.94 124 PRO A CA 1
ATOM 982 C C . PRO A 1 124 ? -1.395 3.476 -15.100 1.00 88.94 124 PRO A C 1
ATOM 984 O O . PRO A 1 124 ? -1.687 2.593 -14.294 1.00 88.94 124 PRO A O 1
ATOM 987 N N . LEU A 1 125 ? -1.930 4.698 -15.059 1.00 91.56 125 LEU A N 1
ATOM 988 C CA . LEU A 1 125 ? -2.843 5.169 -14.015 1.00 91.56 125 LEU A CA 1
ATOM 989 C C . LEU A 1 125 ? -4.046 4.232 -13.819 1.00 91.56 125 LEU A C 1
ATOM 991 O O . LEU A 1 125 ? -4.457 3.988 -12.688 1.00 91.56 125 LEU A O 1
ATOM 995 N N . SER A 1 126 ? -4.604 3.697 -14.909 1.00 92.44 126 SER A N 1
ATOM 996 C CA . SER A 1 126 ? -5.740 2.771 -14.854 1.00 92.44 126 SER A CA 1
ATOM 997 C C . SER A 1 126 ? -5.418 1.482 -14.099 1.00 92.44 126 SER A C 1
ATOM 999 O O . SER A 1 126 ? -6.246 1.027 -13.318 1.00 92.44 126 SER A O 1
ATOM 1001 N N . GLU A 1 127 ? -4.224 0.914 -14.287 1.00 93.00 127 GLU A N 1
ATOM 1002 C CA . GLU A 1 127 ? -3.834 -0.330 -13.614 1.00 93.00 127 GLU A CA 1
ATOM 1003 C C . GLU A 1 127 ? -3.500 -0.087 -12.139 1.00 93.00 127 GLU A C 1
ATOM 1005 O O . GLU A 1 127 ? -3.862 -0.904 -11.296 1.00 93.00 127 GLU A O 1
ATOM 1010 N N . ALA A 1 128 ? -2.897 1.060 -11.800 1.00 94.44 128 ALA A N 1
ATOM 1011 C CA . ALA A 1 128 ? -2.635 1.425 -10.405 1.00 94.44 128 ALA A CA 1
ATOM 1012 C C . ALA A 1 128 ? -3.935 1.546 -9.593 1.00 94.44 128 ALA A C 1
ATOM 1014 O O . ALA A 1 128 ? -4.041 1.005 -8.494 1.00 94.44 128 ALA A O 1
ATOM 1015 N N . PHE A 1 129 ? -4.963 2.202 -10.143 1.00 96.00 129 PHE A N 1
ATOM 1016 C CA . PHE A 1 129 ? -6.254 2.285 -9.456 1.00 96.00 129 PHE A CA 1
ATOM 1017 C C . PHE A 1 129 ? -7.023 0.967 -9.467 1.00 96.00 129 PHE A C 1
ATOM 1019 O O . PHE A 1 129 ? -7.677 0.663 -8.479 1.00 96.00 129 PHE A O 1
ATOM 1026 N N . LYS A 1 130 ? -6.894 0.148 -10.513 1.00 96.12 130 LYS A N 1
ATOM 1027 C CA . LYS A 1 130 ? -7.467 -1.204 -10.529 1.00 96.12 130 LYS A CA 1
ATOM 1028 C C . LYS A 1 130 ? -6.848 -2.105 -9.456 1.00 96.12 130 LYS A C 1
ATOM 1030 O O . LYS A 1 130 ? -7.552 -2.920 -8.865 1.00 96.12 130 LYS A O 1
ATOM 1035 N N . PHE A 1 131 ? -5.551 -1.948 -9.176 1.00 95.94 131 PHE A N 1
ATOM 1036 C CA . PHE A 1 131 ? -4.898 -2.587 -8.032 1.00 95.94 131 PHE A CA 1
ATOM 1037 C C . PHE A 1 131 ? -5.539 -2.129 -6.715 1.00 95.94 131 PHE A C 1
ATOM 1039 O O . PHE A 1 131 ? -5.964 -2.962 -5.916 1.00 95.94 131 PHE A O 1
ATOM 1046 N N . LEU A 1 132 ? -5.657 -0.813 -6.508 1.00 96.69 132 LEU A N 1
ATOM 1047 C CA . LEU A 1 132 ? -6.243 -0.247 -5.288 1.00 96.69 132 LEU A CA 1
ATOM 1048 C C . LEU A 1 132 ? -7.710 -0.655 -5.093 1.00 96.69 132 LEU A C 1
ATOM 1050 O O . LEU A 1 132 ? -8.101 -0.957 -3.974 1.00 96.69 132 LEU A O 1
ATOM 1054 N N . GLU A 1 133 ? -8.504 -0.716 -6.161 1.00 95.75 133 GLU A N 1
ATOM 1055 C CA . GLU A 1 133 ? -9.895 -1.186 -6.127 1.00 95.75 133 GLU A CA 1
ATOM 1056 C C . GLU A 1 133 ? -9.985 -2.645 -5.669 1.00 95.75 133 GLU A C 1
ATOM 1058 O O . GLU A 1 133 ? -10.752 -2.953 -4.761 1.00 95.75 133 GLU A O 1
ATOM 1063 N N . LYS A 1 134 ? -9.138 -3.531 -6.205 1.00 95.50 134 LYS A N 1
ATOM 1064 C CA . LYS A 1 134 ? -9.069 -4.929 -5.751 1.00 95.50 134 LYS A CA 1
ATOM 1065 C C . LYS A 1 134 ? -8.620 -5.048 -4.294 1.00 95.50 134 LYS A C 1
ATOM 1067 O O . LYS A 1 134 ? -9.121 -5.903 -3.573 1.00 95.50 134 LYS A O 1
ATOM 1072 N N . MET A 1 135 ? -7.690 -4.204 -3.845 1.00 95.62 135 MET A N 1
ATOM 1073 C CA . MET A 1 135 ? -7.297 -4.181 -2.434 1.00 95.62 135 MET A CA 1
ATOM 1074 C C . MET A 1 135 ? -8.436 -3.691 -1.540 1.00 95.62 135 MET A C 1
ATOM 1076 O O . MET A 1 135 ? -8.665 -4.285 -0.492 1.00 95.62 135 MET A O 1
ATOM 1080 N N . LEU A 1 136 ? -9.180 -2.662 -1.957 1.00 93.75 136 LEU A N 1
ATOM 1081 C CA . LEU A 1 136 ? -10.377 -2.219 -1.244 1.00 93.75 136 LEU A CA 1
ATOM 1082 C C . LEU A 1 136 ? -11.393 -3.357 -1.110 1.00 93.75 136 LEU A C 1
ATOM 1084 O O . LEU A 1 136 ? -11.888 -3.566 -0.013 1.00 93.75 136 LEU A O 1
ATOM 1088 N N . GLU A 1 137 ? -11.651 -4.133 -2.166 1.00 93.06 137 GLU A N 1
ATOM 1089 C CA . GLU A 1 137 ? -12.552 -5.299 -2.108 1.00 93.06 137 GLU A CA 1
ATOM 1090 C C . GLU A 1 137 ? -12.086 -6.360 -1.095 1.00 93.06 137 GLU A C 1
ATOM 1092 O O . GLU A 1 137 ? -12.898 -6.888 -0.336 1.00 93.06 137 GLU A O 1
ATOM 1097 N N . VAL A 1 138 ? -10.779 -6.655 -1.041 1.00 91.44 138 VAL A N 1
ATOM 1098 C CA . VAL A 1 138 ? -10.205 -7.577 -0.038 1.00 91.44 138 VAL A CA 1
ATOM 1099 C C . VAL A 1 138 ? -10.471 -7.065 1.378 1.00 91.44 138 VAL A C 1
ATOM 1101 O O . VAL A 1 138 ? -10.861 -7.830 2.258 1.00 91.44 138 VAL A O 1
ATOM 1104 N N . TYR A 1 139 ? -10.281 -5.766 1.590 1.00 90.88 139 TYR A N 1
ATOM 1105 C CA . TYR A 1 139 ? -10.422 -5.132 2.894 1.00 90.88 139 TYR A CA 1
ATOM 1106 C C . TYR A 1 139 ? -11.871 -4.830 3.293 1.00 90.88 139 TYR A C 1
ATOM 1108 O O . TYR A 1 139 ? -12.162 -4.816 4.482 1.00 90.88 139 TYR A O 1
ATOM 1116 N N . GLU A 1 140 ? -12.800 -4.668 2.348 1.00 88.62 140 GLU A N 1
ATOM 1117 C CA . GLU A 1 140 ? -14.242 -4.565 2.624 1.00 88.62 140 GLU A CA 1
ATOM 1118 C C . GLU A 1 140 ? -14.790 -5.844 3.280 1.00 88.62 140 GLU A C 1
ATOM 1120 O O . GLU A 1 140 ? -15.765 -5.785 4.028 1.00 88.62 140 GLU A O 1
ATOM 1125 N N . GLY A 1 141 ? -14.146 -6.994 3.052 1.00 83.75 141 GLY A N 1
ATOM 1126 C CA . GLY A 1 141 ? -14.459 -8.252 3.735 1.00 83.75 141 GLY A CA 1
ATOM 1127 C C . GLY A 1 141 ? -13.926 -8.356 5.170 1.00 83.75 141 GLY A C 1
ATOM 1128 O O . GLY A 1 141 ? -14.206 -9.347 5.844 1.00 83.75 141 GLY A O 1
ATOM 1129 N N . ILE A 1 142 ? -13.154 -7.371 5.641 1.00 86.50 142 ILE A N 1
ATOM 1130 C CA . ILE A 1 142 ? -12.480 -7.377 6.941 1.00 86.50 142 ILE A CA 1
ATOM 1131 C C . ILE A 1 142 ? -13.012 -6.213 7.776 1.00 86.50 142 ILE A C 1
ATOM 1133 O O . ILE A 1 142 ? -12.946 -5.055 7.369 1.00 86.50 142 ILE A O 1
ATOM 1137 N N . ASP A 1 143 ? -13.474 -6.489 8.995 1.00 85.00 143 ASP A N 1
ATOM 1138 C CA . ASP A 1 143 ? -13.798 -5.423 9.945 1.00 85.00 143 ASP A CA 1
ATOM 1139 C C . ASP A 1 143 ? -12.511 -4.859 10.573 1.00 85.00 143 ASP A C 1
ATOM 1141 O O . ASP A 1 143 ? -12.123 -5.192 11.696 1.00 85.00 143 ASP A O 1
ATOM 1145 N N . ILE A 1 144 ? -11.808 -4.027 9.796 1.00 85.81 144 ILE A N 1
ATOM 1146 C CA . ILE A 1 144 ? -10.534 -3.406 10.183 1.00 85.81 144 ILE A CA 1
ATOM 1147 C C . ILE A 1 144 ? -10.704 -2.597 11.469 1.00 85.81 144 ILE A C 1
ATOM 1149 O O . ILE A 1 144 ? -9.832 -2.624 12.336 1.00 85.81 144 ILE A O 1
ATOM 1153 N N . ALA A 1 145 ? -11.813 -1.867 11.605 1.00 83.25 145 ALA A N 1
ATOM 1154 C CA . ALA A 1 145 ? -12.038 -0.996 12.749 1.00 83.25 145 ALA A CA 1
ATOM 1155 C C . ALA A 1 145 ? -12.122 -1.809 14.043 1.00 83.25 145 ALA A C 1
ATOM 1157 O O . ALA A 1 145 ? -11.367 -1.536 14.975 1.00 83.25 145 ALA A O 1
ATOM 1158 N N . VAL A 1 146 ? -12.971 -2.841 14.072 1.00 83.75 146 VAL A N 1
ATOM 1159 C CA . VAL A 1 146 ? -13.118 -3.711 15.246 1.00 83.75 146 VAL A CA 1
ATOM 1160 C C . VAL A 1 146 ? -11.824 -4.468 15.537 1.00 83.75 146 VAL A C 1
ATOM 1162 O O . VAL A 1 146 ? -11.396 -4.520 16.691 1.00 83.75 146 VAL A O 1
ATOM 1165 N N . ALA A 1 147 ? -11.164 -5.009 14.510 1.00 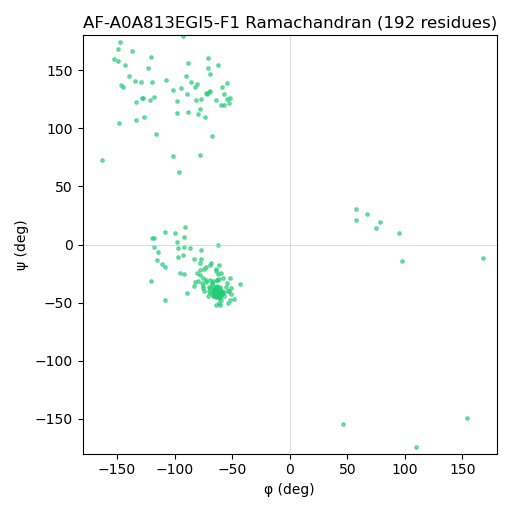85.25 147 ALA A N 1
ATOM 1166 C CA . ALA A 1 147 ? -9.930 -5.767 14.688 1.00 85.25 147 ALA A CA 1
ATOM 1167 C C . ALA A 1 147 ? -8.787 -4.910 15.259 1.00 85.25 147 ALA A C 1
ATOM 1169 O O . ALA A 1 147 ? -8.099 -5.339 16.184 1.00 85.25 147 ALA A O 1
ATOM 1170 N N . LEU A 1 148 ? -8.603 -3.686 14.754 1.00 86.88 148 LEU A N 1
ATOM 1171 C CA . LEU A 1 148 ? -7.546 -2.784 15.222 1.00 86.88 148 LEU A CA 1
ATOM 1172 C C . LEU A 1 148 ? -7.882 -2.092 16.548 1.00 86.88 148 LEU A C 1
ATOM 1174 O O . LEU A 1 148 ? -6.961 -1.721 17.272 1.00 86.88 148 LEU A O 1
ATOM 1178 N N . ASP A 1 149 ? -9.164 -1.901 16.876 1.00 85.81 149 ASP A N 1
ATOM 1179 C CA . ASP A 1 149 ? -9.587 -1.357 18.176 1.00 85.81 149 ASP A CA 1
ATOM 1180 C C . ASP A 1 149 ? -9.477 -2.397 19.299 1.00 85.81 149 ASP A C 1
ATOM 1182 O O . ASP A 1 149 ? -9.222 -2.033 20.446 1.00 85.81 149 ASP A O 1
ATOM 1186 N N . GLY A 1 150 ? -9.616 -3.685 18.969 1.00 80.81 150 GLY A N 1
ATOM 1187 C CA . GLY A 1 150 ? -9.364 -4.798 19.887 1.00 80.81 150 GLY A CA 1
ATOM 1188 C C . GLY A 1 150 ? -7.892 -5.213 20.000 1.00 80.81 150 GLY A C 1
ATOM 1189 O O . GLY A 1 150 ? -7.551 -5.981 20.899 1.00 80.81 150 GLY A O 1
ATOM 1190 N N . ALA A 1 151 ? -7.021 -4.733 19.107 1.00 80.69 151 ALA A N 1
ATOM 1191 C CA . ALA A 1 151 ? -5.599 -5.057 19.120 1.00 80.69 151 ALA A CA 1
ATOM 1192 C C . ALA A 1 151 ? -4.888 -4.394 20.310 1.00 80.69 151 ALA A C 1
ATOM 1194 O O . ALA A 1 151 ? -5.002 -3.184 20.528 1.00 80.69 151 ALA A O 1
ATOM 1195 N N . ASP A 1 152 ? -4.101 -5.174 21.057 1.00 77.75 152 ASP A N 1
ATOM 1196 C CA . ASP A 1 152 ? -3.263 -4.640 22.130 1.00 77.75 152 ASP A CA 1
ATOM 1197 C C . ASP A 1 152 ? -2.291 -3.590 21.565 1.00 77.75 152 ASP A C 1
ATOM 1199 O O . ASP A 1 152 ? -1.651 -3.775 20.528 1.00 77.75 152 ASP A O 1
ATOM 1203 N N . SER A 1 153 ? -2.162 -2.476 22.283 1.00 77.56 153 SER A N 1
ATOM 1204 C CA . SER A 1 153 ? -1.153 -1.439 22.069 1.00 77.56 153 SER A CA 1
ATOM 1205 C C . SER A 1 153 ? 0.259 -1.974 21.786 1.00 77.56 153 SER A C 1
ATOM 1207 O O . SER A 1 153 ? 0.982 -1.369 20.994 1.00 77.56 153 SER A O 1
ATOM 1209 N N . THR A 1 154 ? 0.637 -3.105 22.387 1.00 81.25 154 THR A N 1
ATOM 1210 C CA . THR A 1 154 ? 1.946 -3.747 22.218 1.00 81.25 154 THR A CA 1
ATOM 1211 C C . THR A 1 154 ? 2.151 -4.348 20.825 1.00 81.25 154 THR A C 1
ATOM 1213 O O . THR A 1 154 ? 3.268 -4.272 20.313 1.00 81.25 154 THR A O 1
ATOM 1216 N N . LEU A 1 155 ? 1.098 -4.817 20.145 1.00 82.81 155 LEU A N 1
ATOM 1217 C CA . LEU A 1 155 ? 1.184 -5.377 18.784 1.00 82.81 155 LEU A CA 1
ATOM 1218 C C . LEU A 1 155 ? 1.684 -4.350 17.765 1.00 82.81 155 LEU A C 1
ATOM 1220 O O . LEU A 1 155 ? 2.378 -4.687 16.815 1.00 82.81 155 LEU A O 1
ATOM 1224 N N . TRP A 1 156 ? 1.418 -3.065 17.991 1.00 82.19 156 TRP A N 1
ATOM 1225 C CA . TRP A 1 156 ? 1.900 -1.991 17.120 1.00 82.19 156 TRP A CA 1
ATOM 1226 C C . TRP A 1 156 ? 3.414 -1.782 17.185 1.00 82.19 156 TRP A C 1
ATOM 1228 O O . TRP A 1 156 ? 3.987 -1.157 16.291 1.00 82.19 156 TRP A O 1
ATOM 1238 N N . SER A 1 157 ? 4.070 -2.296 18.229 1.00 83.25 157 SER A N 1
ATOM 1239 C CA . SER A 1 157 ? 5.532 -2.341 18.294 1.00 83.25 157 SER A CA 1
ATOM 1240 C C . SER A 1 157 ? 6.110 -3.477 17.444 1.00 83.25 157 SER A C 1
ATOM 1242 O O . SER A 1 157 ? 7.254 -3.388 16.994 1.00 83.25 157 SER A O 1
ATOM 1244 N N . GLU A 1 158 ? 5.308 -4.501 17.141 1.00 85.69 158 GLU A N 1
ATOM 1245 C CA . GLU A 1 158 ? 5.724 -5.628 16.321 1.00 85.69 158 GLU A CA 1
ATOM 1246 C C . GLU A 1 158 ? 5.747 -5.237 14.844 1.00 85.69 158 GLU A C 1
ATOM 1248 O O . GLU A 1 158 ? 4.774 -4.751 14.261 1.00 85.69 158 GLU A O 1
ATOM 1253 N N . GLN A 1 159 ? 6.896 -5.449 14.206 1.00 84.44 159 GLN A N 1
ATOM 1254 C CA . GLN A 1 159 ? 7.058 -5.147 12.789 1.00 84.44 159 GLN A CA 1
ATOM 1255 C C . GLN A 1 159 ? 6.133 -6.007 11.917 1.00 84.44 159 GLN A C 1
ATOM 1257 O O . GLN A 1 159 ? 5.520 -5.480 10.998 1.00 84.44 159 GLN A O 1
ATOM 1262 N N . GLN A 1 160 ? 5.976 -7.294 12.240 1.00 86.56 160 GLN A N 1
ATOM 1263 C CA . GLN A 1 160 ? 5.129 -8.213 11.470 1.00 86.56 160 GLN A CA 1
ATOM 1264 C C . GLN A 1 160 ? 3.672 -7.743 11.418 1.00 86.56 160 GLN A C 1
ATOM 1266 O O . GLN A 1 160 ? 3.060 -7.771 10.354 1.00 86.56 160 GLN A O 1
ATOM 1271 N N . PHE A 1 161 ? 3.149 -7.242 12.539 1.00 86.69 161 PHE A N 1
ATOM 1272 C CA . PHE A 1 161 ? 1.802 -6.689 12.603 1.00 86.69 161 PHE A CA 1
ATOM 1273 C C . PHE A 1 161 ? 1.660 -5.426 11.744 1.00 86.69 161 PHE A C 1
ATOM 1275 O O . PHE A 1 161 ? 0.701 -5.289 10.997 1.00 86.69 161 PHE A O 1
ATOM 1282 N N . ARG A 1 162 ? 2.631 -4.505 11.791 1.00 83.88 162 ARG A N 1
ATOM 1283 C CA . ARG A 1 162 ? 2.601 -3.293 10.948 1.00 83.88 162 ARG A CA 1
ATOM 1284 C C . ARG A 1 162 ? 2.769 -3.595 9.459 1.00 83.88 162 ARG A C 1
ATOM 1286 O O . ARG A 1 162 ? 2.221 -2.884 8.619 1.00 83.88 162 ARG A O 1
ATOM 1293 N N . ASP A 1 163 ? 3.541 -4.626 9.141 1.00 87.50 163 ASP A N 1
ATOM 1294 C CA . ASP A 1 163 ? 3.844 -5.007 7.769 1.00 87.50 163 ASP A CA 1
ATOM 1295 C C . ASP A 1 163 ? 2.693 -5.799 7.124 1.00 87.50 163 ASP A C 1
ATOM 1297 O O . ASP A 1 163 ? 2.502 -5.685 5.910 1.00 87.50 163 ASP A O 1
ATOM 1301 N N . ASP A 1 164 ? 1.925 -6.580 7.895 1.00 91.19 164 ASP A N 1
ATOM 1302 C CA . ASP A 1 164 ? 0.755 -7.321 7.405 1.00 91.19 164 ASP A CA 1
ATOM 1303 C C . ASP A 1 164 ? -0.194 -7.802 8.531 1.00 91.19 164 ASP A C 1
ATOM 1305 O O . ASP A 1 164 ? -0.273 -8.996 8.827 1.00 91.19 164 ASP A O 1
ATOM 1309 N N . ALA A 1 165 ? -0.955 -6.891 9.151 1.00 88.81 165 ALA A N 1
ATOM 1310 C CA . ALA A 1 165 ? -1.834 -7.204 10.292 1.00 88.81 165 ALA A CA 1
ATOM 1311 C C . ALA A 1 165 ? -2.918 -8.251 9.978 1.00 88.81 165 ALA A C 1
ATOM 1313 O O . ALA A 1 165 ? -3.428 -8.917 10.878 1.00 88.81 165 ALA A O 1
ATOM 1314 N N . PHE A 1 166 ? -3.284 -8.379 8.702 1.00 89.88 166 PHE A N 1
ATOM 1315 C CA . PHE A 1 166 ? -4.417 -9.180 8.242 1.00 89.88 166 PHE A CA 1
ATOM 1316 C C . PHE A 1 166 ? -4.017 -10.337 7.319 1.00 89.88 166 PHE A C 1
ATOM 1318 O O . PHE A 1 166 ? -4.890 -11.015 6.778 1.00 89.88 166 PHE A O 1
ATOM 1325 N N . GLY A 1 167 ? -2.717 -10.579 7.124 1.00 88.12 167 GLY A N 1
ATOM 1326 C CA . GLY A 1 167 ? -2.231 -11.672 6.278 1.00 88.12 167 GLY A CA 1
ATOM 1327 C C . GLY A 1 167 ? -2.549 -11.500 4.785 1.00 88.12 167 GLY A C 1
ATOM 1328 O O . GLY A 1 167 ? -2.682 -12.492 4.065 1.00 88.12 167 GLY A O 1
ATOM 1329 N N . VAL A 1 168 ? -2.710 -10.265 4.300 1.00 89.12 168 VAL A N 1
ATOM 1330 C CA . VAL A 1 168 ? -3.098 -9.972 2.911 1.00 89.12 168 VAL A CA 1
ATOM 1331 C C . VAL A 1 168 ? -1.911 -9.904 1.953 1.00 89.12 168 VAL A C 1
ATOM 1333 O O . VAL A 1 168 ? -2.116 -9.731 0.751 1.00 89.12 168 VAL A O 1
ATOM 1336 N N . ARG A 1 169 ? -0.666 -10.045 2.430 1.00 91.06 169 ARG A N 1
ATOM 1337 C CA . ARG A 1 169 ? 0.542 -9.915 1.597 1.00 91.06 169 ARG A CA 1
ATOM 1338 C C . ARG A 1 169 ? 0.507 -10.786 0.350 1.00 91.06 169 ARG A C 1
ATOM 1340 O O . ARG A 1 169 ? 0.780 -10.290 -0.740 1.00 91.06 169 ARG A O 1
ATOM 1347 N N . ASN A 1 170 ? 0.149 -12.061 0.489 1.00 89.19 170 ASN A N 1
ATOM 1348 C CA . ASN A 1 170 ? 0.103 -12.977 -0.653 1.00 89.19 170 ASN A CA 1
ATOM 1349 C C . ASN A 1 170 ? -0.986 -12.576 -1.658 1.00 89.19 170 ASN A C 1
ATOM 1351 O O . ASN A 1 170 ? -0.733 -12.581 -2.858 1.00 89.19 170 ASN A O 1
ATOM 1355 N N . LEU A 1 171 ? -2.148 -12.123 -1.174 1.00 91.31 171 LEU A N 1
ATOM 1356 C CA . LEU A 1 171 ? -3.228 -11.620 -2.027 1.00 91.31 171 LEU A CA 1
ATOM 1357 C C . LEU A 1 171 ? -2.801 -10.363 -2.794 1.00 91.31 171 LEU A C 1
ATOM 1359 O O . LEU A 1 171 ? -3.018 -10.274 -4.001 1.00 91.31 171 LEU A O 1
ATOM 1363 N N . ALA A 1 172 ? -2.143 -9.417 -2.118 1.00 91.94 172 ALA A N 1
ATOM 1364 C CA . ALA A 1 172 ? -1.614 -8.211 -2.747 1.00 91.94 172 ALA A CA 1
ATOM 1365 C C . ALA A 1 172 ? -0.569 -8.548 -3.821 1.00 91.94 172 ALA A C 1
ATOM 1367 O O . ALA A 1 172 ? -0.600 -7.981 -4.912 1.00 91.94 172 ALA A O 1
ATOM 1368 N N . ILE A 1 173 ? 0.329 -9.500 -3.547 1.00 91.00 173 ILE A N 1
ATOM 1369 C CA . ILE A 1 173 ? 1.327 -9.974 -4.515 1.00 91.00 173 ILE A CA 1
ATOM 1370 C C . ILE A 1 173 ? 0.652 -10.638 -5.721 1.00 91.00 173 ILE A C 1
ATOM 1372 O O . ILE A 1 173 ? 1.073 -10.410 -6.855 1.00 91.00 173 ILE A O 1
ATOM 1376 N N . ASP A 1 174 ? -0.390 -11.437 -5.515 1.00 90.81 174 ASP A N 1
ATOM 1377 C CA . ASP A 1 174 ? -1.084 -12.103 -6.615 1.00 90.81 174 ASP A CA 1
ATOM 1378 C C . ASP A 1 174 ? -1.861 -11.108 -7.482 1.00 90.81 174 ASP A C 1
ATOM 1380 O O . ASP A 1 174 ? -1.761 -11.158 -8.708 1.00 90.81 174 ASP A O 1
ATOM 1384 N N . ILE A 1 175 ? -2.540 -10.128 -6.876 1.00 92.31 175 ILE A N 1
ATOM 1385 C CA . ILE A 1 175 ? -3.165 -9.024 -7.616 1.00 92.31 175 ILE A CA 1
ATOM 1386 C C . ILE A 1 175 ? -2.105 -8.254 -8.410 1.00 92.31 175 ILE A C 1
ATOM 1388 O O . ILE A 1 175 ? -2.291 -8.022 -9.607 1.00 92.31 175 ILE A O 1
ATOM 1392 N N . TRP A 1 176 ? -0.984 -7.903 -7.777 1.00 91.62 176 TRP A N 1
ATOM 1393 C CA . TRP A 1 176 ? 0.138 -7.224 -8.424 1.00 91.62 176 TRP A CA 1
ATOM 1394 C C . TRP A 1 176 ? 0.621 -7.984 -9.661 1.00 91.62 176 TRP A C 1
ATOM 1396 O O . TRP A 1 176 ? 0.641 -7.410 -10.747 1.00 91.62 176 TRP A O 1
ATOM 1406 N N . LYS A 1 177 ? 0.884 -9.293 -9.555 1.00 88.19 177 LYS A N 1
ATOM 1407 C CA . LYS A 1 177 ? 1.308 -10.128 -10.695 1.00 88.19 177 LYS A CA 1
ATOM 1408 C C . LYS A 1 177 ? 0.340 -10.066 -11.878 1.00 88.19 177 LYS A C 1
ATOM 1410 O O . LYS A 1 177 ? 0.794 -10.090 -13.017 1.00 88.19 177 LYS A O 1
ATOM 1415 N N . THR A 1 178 ? -0.972 -9.983 -11.632 1.00 89.19 178 THR A N 1
ATOM 1416 C CA . THR A 1 178 ? -1.976 -9.901 -12.715 1.00 89.19 178 THR A CA 1
ATOM 1417 C C . THR A 1 178 ? -2.009 -8.554 -13.438 1.00 89.19 178 THR A C 1
ATOM 1419 O O . THR A 1 178 ? -2.551 -8.473 -14.538 1.00 89.19 178 THR A O 1
ATOM 1422 N N . LEU A 1 179 ? -1.466 -7.500 -12.823 1.00 86.81 179 LEU A N 1
ATOM 1423 C CA . LEU A 1 179 ? -1.502 -6.124 -13.330 1.00 86.81 179 LEU A CA 1
ATOM 1424 C C . LEU A 1 179 ? -0.120 -5.619 -13.775 1.00 86.81 179 LEU A C 1
ATOM 1426 O O . LEU A 1 179 ? -0.030 -4.632 -14.506 1.00 86.81 179 LEU A O 1
ATOM 1430 N N . SER A 1 180 ? 0.954 -6.291 -13.361 1.00 78.56 180 SER A N 1
ATOM 1431 C CA . SER A 1 180 ? 2.325 -5.996 -13.773 1.00 78.56 180 SER A CA 1
ATOM 1432 C C . SER A 1 180 ? 2.574 -6.406 -15.223 1.00 78.56 180 SER A C 1
ATOM 1434 O O . SER A 1 180 ? 2.313 -7.545 -15.625 1.00 78.56 180 SER A O 1
ATOM 1436 N N . ARG A 1 181 ? 3.130 -5.488 -16.020 1.00 70.19 181 ARG A N 1
ATOM 1437 C CA . ARG A 1 181 ? 3.512 -5.768 -17.409 1.00 70.19 181 ARG A CA 1
ATOM 1438 C C . ARG A 1 181 ? 4.734 -6.694 -17.463 1.00 70.19 181 ARG A C 1
ATOM 1440 O O . ARG A 1 181 ? 5.497 -6.751 -16.496 1.00 70.19 181 ARG A O 1
ATOM 1447 N N . PRO A 1 182 ? 4.982 -7.368 -18.600 1.00 62.09 182 PRO A N 1
ATOM 1448 C CA . PRO A 1 182 ? 6.271 -8.004 -18.847 1.00 62.09 182 PRO A CA 1
ATOM 1449 C C . PRO A 1 182 ? 7.404 -6.985 -18.654 1.00 62.09 182 PRO A C 1
ATOM 1451 O O . PRO A 1 182 ? 7.404 -5.936 -19.297 1.00 62.09 182 PRO A O 1
ATOM 1454 N N . GLY A 1 183 ? 8.332 -7.273 -17.741 1.00 59.69 183 GLY A N 1
ATOM 1455 C CA . GLY A 1 183 ? 9.400 -6.345 -17.338 1.00 59.69 183 GLY A CA 1
ATOM 1456 C C . GLY A 1 183 ? 9.129 -5.536 -16.058 1.00 59.69 183 GLY A C 1
ATOM 1457 O O . GLY A 1 183 ? 10.085 -5.039 -15.474 1.00 59.69 183 GLY A O 1
ATOM 1458 N N . ASP A 1 184 ? 7.888 -5.496 -15.558 1.00 62.41 184 ASP A N 1
ATOM 1459 C CA . ASP A 1 184 ? 7.516 -4.926 -14.243 1.00 62.41 184 ASP A CA 1
ATOM 1460 C C . ASP A 1 184 ? 7.557 -5.992 -13.120 1.00 62.41 184 ASP A C 1
ATOM 1462 O O . ASP A 1 184 ? 6.998 -5.810 -12.039 1.00 62.41 184 ASP A O 1
ATOM 1466 N N . GLY A 1 185 ? 8.196 -7.142 -13.378 1.00 50.66 185 GLY A N 1
ATOM 1467 C CA . GLY A 1 185 ? 8.386 -8.223 -12.405 1.00 50.66 185 GLY A CA 1
ATOM 1468 C C . GLY A 1 185 ? 7.350 -9.350 -12.423 1.00 50.66 185 GLY A C 1
ATOM 1469 O O . GLY A 1 185 ? 7.385 -10.206 -11.539 1.00 50.66 185 GLY A O 1
ATOM 1470 N N . SER A 1 186 ? 6.465 -9.421 -13.424 1.00 42.94 186 SER A N 1
ATOM 1471 C CA . SER A 1 186 ? 5.764 -10.675 -13.711 1.00 42.94 186 SER A CA 1
ATOM 1472 C C . SER A 1 186 ? 6.743 -11.650 -14.372 1.00 42.94 186 SER A C 1
ATOM 1474 O O . SER A 1 186 ? 7.163 -11.466 -15.515 1.00 42.94 186 SER A O 1
ATOM 1476 N N . PHE A 1 187 ? 7.135 -12.701 -13.645 1.00 42.78 187 PHE A N 1
ATOM 1477 C CA . PHE A 1 187 ? 7.649 -13.901 -14.299 1.00 42.78 187 PHE A CA 1
ATOM 1478 C C . PHE A 1 187 ? 6.548 -14.369 -15.244 1.00 42.78 187 PHE A C 1
ATOM 1480 O O . PHE A 1 187 ? 5.420 -14.611 -14.805 1.00 42.78 187 PHE A O 1
ATOM 1487 N N . ALA A 1 188 ? 6.845 -14.437 -16.540 1.00 38.50 188 ALA A N 1
ATOM 1488 C CA . ALA A 1 188 ? 5.930 -15.046 -17.486 1.00 38.50 188 ALA A CA 1
ATOM 1489 C C . ALA A 1 188 ? 5.557 -16.441 -16.946 1.00 38.50 188 ALA A C 1
ATOM 1491 O O . ALA A 1 188 ? 6.464 -17.219 -16.631 1.00 38.50 188 ALA A O 1
ATOM 1492 N N . PRO A 1 189 ? 4.264 -16.780 -16.794 1.00 38.16 189 PRO A N 1
ATOM 1493 C CA . PRO A 1 189 ? 3.879 -18.145 -16.482 1.00 38.16 189 PRO A CA 1
ATOM 1494 C C . PRO A 1 189 ? 4.213 -18.988 -17.718 1.00 38.16 189 PRO A C 1
ATOM 1496 O O . PRO A 1 189 ? 3.447 -19.023 -18.677 1.00 38.16 189 PRO A O 1
ATOM 1499 N N . GLY A 1 190 ? 5.410 -19.577 -17.739 1.00 37.38 190 GLY A N 1
ATOM 1500 C CA . GLY A 1 190 ? 5.891 -20.323 -18.900 1.00 37.38 190 GLY A CA 1
ATOM 1501 C C . GLY A 1 190 ? 7.369 -20.710 -18.920 1.00 37.38 190 GLY A C 1
ATOM 1502 O O . GLY A 1 190 ? 7.726 -21.537 -19.744 1.00 37.38 190 GLY A O 1
ATOM 1503 N N . SER A 1 191 ? 8.236 -20.200 -18.039 1.00 34.00 191 SER A N 1
ATOM 1504 C CA . SER A 1 191 ? 9.633 -20.668 -17.980 1.00 34.00 191 SER A CA 1
ATOM 1505 C C . SER A 1 191 ? 9.825 -21.746 -16.909 1.00 34.00 191 SER A C 1
ATOM 1507 O O . SER A 1 191 ? 10.546 -21.552 -15.933 1.00 34.00 191 SER A O 1
ATOM 1509 N N . TYR A 1 192 ? 9.145 -22.876 -17.088 1.00 39.22 192 TYR A N 1
ATOM 1510 C CA . TYR A 1 192 ? 9.653 -24.161 -16.622 1.00 39.22 192 TYR A CA 1
ATOM 1511 C C . TYR A 1 192 ? 9.880 -25.000 -17.869 1.00 39.22 192 TYR A C 1
ATOM 1513 O O . TYR A 1 192 ? 8.944 -25.621 -18.354 1.00 39.22 192 TYR A O 1
ATOM 1521 N N . ASP A 1 193 ? 11.109 -25.001 -18.369 1.00 32.84 193 ASP A N 1
ATOM 1522 C CA . ASP A 1 193 ? 11.598 -26.067 -19.233 1.00 32.84 193 ASP A CA 1
ATOM 1523 C C . ASP A 1 193 ? 12.989 -26.465 -18.724 1.00 32.84 193 ASP A C 1
ATOM 1525 O O . ASP A 1 193 ? 13.933 -25.685 -18.809 1.00 32.84 193 ASP A O 1
ATOM 1529 N N . VAL A 1 194 ? 12.990 -27.650 -18.098 1.00 36.53 194 VAL A N 1
ATOM 1530 C CA . VAL A 1 194 ? 14.037 -28.683 -17.935 1.00 36.53 194 VAL A CA 1
ATOM 1531 C C . VAL A 1 194 ? 15.491 -28.240 -17.766 1.00 36.53 194 VAL A C 1
ATOM 1533 O O . VAL A 1 194 ? 16.116 -27.809 -18.757 1.00 36.53 194 VAL A O 1
#

Mean predicted aligned error: 11.62 Å

pLDDT: mean 78.27, std 18.85, range [32.84, 97.0]

Sequence (194 aa):
ASAAFDEIEDWMLEVFGENRDALLPQLCGQDLDLAVAQRRRGMRYFAAGRSRDQRMFASILFPLFHGDPHERNYREAVEDILRVAGSSVQPKTRHKLSFDLGILFFTSDAHGNMFGVVASGDFPLSEAFKFLEKMLEVYEGIDIAVALDGADSTLWSEQQFRDDAFGVRNLAIDIWKTLSRPGDGSFAPGSYDV

Solvent-accessible surface area (backbone atoms only — not comparable to full-atom values): 11131 Å² total; per-residue (Å²): 145,57,69,75,57,52,56,52,51,52,51,50,49,72,75,45,52,98,48,48,86,74,45,58,86,74,54,55,69,69,61,51,53,52,52,53,53,66,67,54,50,29,71,39,35,38,39,30,31,36,29,92,78,60,44,54,43,26,50,45,65,34,80,85,39,64,87,46,89,54,54,63,58,56,49,49,58,49,50,49,47,31,69,74,38,27,90,72,56,54,54,78,40,88,45,76,47,79,53,99,82,26,29,39,38,35,36,23,43,94,84,36,35,38,41,37,37,35,22,27,80,85,46,57,68,69,53,57,50,51,51,50,51,55,50,47,57,61,47,71,77,45,67,58,66,64,55,60,70,70,47,59,79,69,51,72,73,36,63,64,39,29,36,36,60,79,70,49,60,65,59,54,52,52,55,44,47,77,66,36,49,87,78,30,61,32,75,68,95,73,84,81,78,133

Secondary structure (DSSP, 8-state):
--HHHHHHHHHHHHHHGGGHHHHGGG--HHHHHHHHHHHS-SEEEEEEEETTTTEEEEEEE-GGGTT-TTHHHHHHHHHHHHHHHTTTPPBT--EEEEETTEEEEEEE-TTSEEEEEEE-TTS-HHHHHHHHHHHHHHHHTS-HHHHHHSS-GGGGG-HHHHHHTTS-HHHHHHHHHHHPPTTTT---TT----

Foldseek 3Di:
DCVVVVVVVVVCCVPQPPCCVVCVVVCPVVVVLLVVLLPQFAWAWK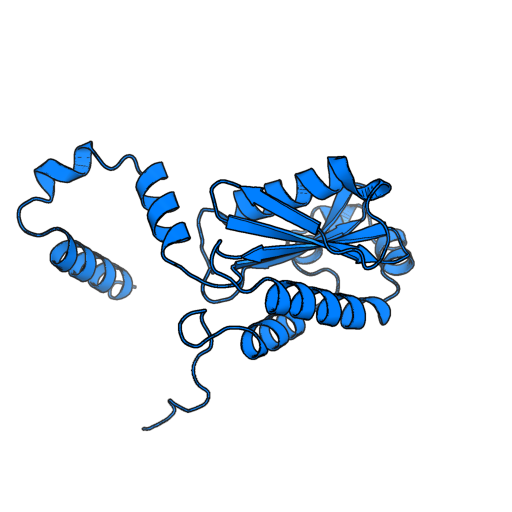WKDALVVLATQAIAGAPVCVVSPCSVVVVVVQSVCSPPVLVPFDALDWDWDADSNAIWIWGAHPRSMIIIIGGHNPQDSVLRSVLVVVVVVVCVVPPPVVLVVPDDPVVSVPPVRNHHVPPCRVVSNVSRLVSQDVSNPNPPPDPDDD